Protein AF-A0A8S4QTV6-F1 (afdb_monomer)

Structure (mmCIF, N/CA/C/O backbone):
data_AF-A0A8S4QTV6-F1
#
_entry.id   AF-A0A8S4QTV6-F1
#
loop_
_atom_site.group_PDB
_atom_site.id
_atom_site.type_symbol
_atom_site.label_atom_id
_atom_site.label_alt_id
_atom_site.label_comp_id
_atom_site.label_asym_id
_atom_site.label_entity_id
_atom_site.label_seq_id
_atom_site.pdbx_PDB_ins_code
_atom_sit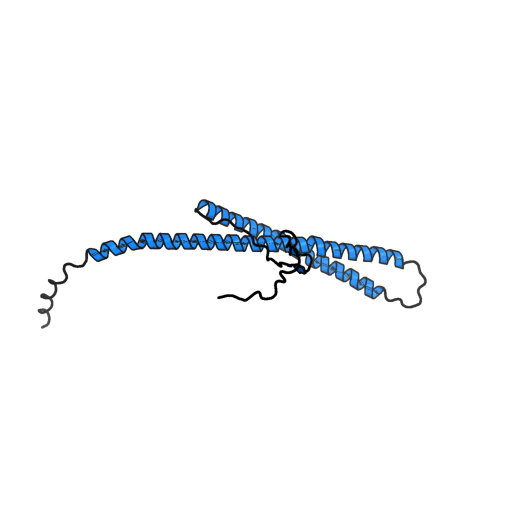e.Cartn_x
_atom_site.Cartn_y
_atom_site.Cartn_z
_atom_site.occupancy
_atom_site.B_iso_or_equiv
_atom_site.auth_seq_id
_atom_site.auth_comp_id
_atom_site.auth_asym_id
_atom_site.auth_atom_id
_atom_site.pdbx_PDB_model_num
ATOM 1 N N . ALA A 1 1 ? -34.549 -30.913 -2.400 1.00 36.47 1 ALA A N 1
ATOM 2 C CA . ALA A 1 1 ? -34.777 -32.188 -3.105 1.00 36.47 1 ALA A CA 1
ATOM 3 C C . ALA A 1 1 ? -33.811 -32.275 -4.284 1.00 36.47 1 ALA A C 1
ATOM 5 O O . ALA A 1 1 ? -33.766 -31.351 -5.080 1.00 36.47 1 ALA A O 1
ATOM 6 N N . ALA A 1 2 ? -32.985 -33.322 -4.268 1.00 37.56 2 ALA A N 1
ATOM 7 C CA . ALA A 1 2 ? -32.055 -33.845 -5.274 1.00 37.56 2 ALA A CA 1
ATOM 8 C C . ALA A 1 2 ? -31.828 -33.062 -6.590 1.00 37.56 2 ALA A C 1
ATOM 10 O O . ALA A 1 2 ? -32.616 -33.171 -7.526 1.00 37.56 2 ALA A O 1
ATOM 11 N N . LEU A 1 3 ? -30.650 -32.437 -6.726 1.00 42.53 3 LEU A N 1
ATOM 12 C CA . LEU A 1 3 ? -29.962 -32.417 -8.021 1.00 42.53 3 LEU A CA 1
ATOM 13 C C . LEU A 1 3 ? -29.491 -33.852 -8.288 1.00 42.53 3 LEU A C 1
ATOM 15 O O . LEU A 1 3 ? -28.587 -34.361 -7.628 1.00 42.53 3 LEU A O 1
ATOM 19 N N . THR A 1 4 ? -30.160 -34.539 -9.206 1.00 42.78 4 THR A N 1
ATOM 20 C CA . THR A 1 4 ? -29.801 -35.891 -9.630 1.00 42.78 4 THR A CA 1
ATOM 21 C C . THR A 1 4 ? -28.455 -35.877 -10.357 1.00 42.78 4 THR A C 1
ATOM 23 O O . THR A 1 4 ? -28.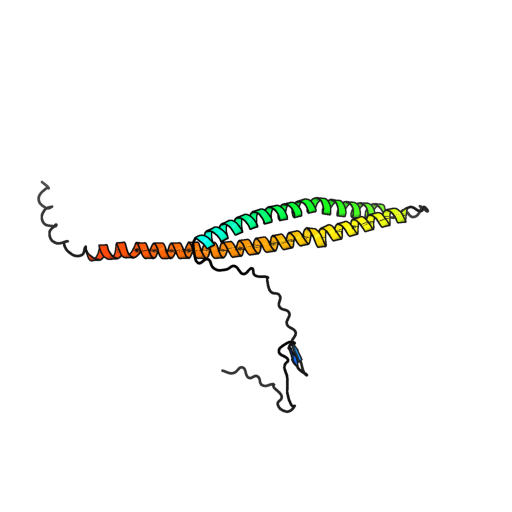395 -35.564 -11.544 1.00 42.78 4 THR A O 1
ATOM 26 N N . LEU A 1 5 ? -27.385 -36.268 -9.661 1.00 46.41 5 LEU A N 1
ATOM 27 C CA . LEU A 1 5 ? -26.098 -36.684 -10.236 1.00 46.41 5 LEU A CA 1
ATOM 28 C C . LEU A 1 5 ? -26.268 -38.025 -10.975 1.00 46.41 5 LEU A C 1
ATOM 30 O O . LEU A 1 5 ? -25.786 -39.069 -10.548 1.00 46.41 5 LEU A O 1
ATOM 34 N N . ARG A 1 6 ? -27.020 -38.017 -12.079 1.00 54.91 6 ARG A N 1
ATOM 35 C CA . ARG A 1 6 ? -27.311 -39.199 -12.908 1.00 54.91 6 ARG A CA 1
ATOM 36 C C . ARG A 1 6 ? -26.305 -39.360 -14.052 1.00 54.91 6 ARG A C 1
ATOM 38 O O . ARG A 1 6 ? -26.685 -39.465 -15.210 1.00 54.91 6 ARG A O 1
ATOM 45 N N . ALA A 1 7 ? -25.019 -39.375 -13.713 1.00 54.34 7 ALA A N 1
ATOM 46 C CA . ALA A 1 7 ? -23.960 -39.773 -14.643 1.00 54.34 7 ALA A CA 1
ATOM 47 C C . ALA A 1 7 ? -22.697 -40.253 -13.906 1.00 54.34 7 ALA A C 1
ATOM 49 O O . ALA A 1 7 ? -21.584 -39.895 -14.279 1.00 54.34 7 ALA A O 1
ATOM 50 N N . ILE A 1 8 ? -22.855 -41.034 -12.835 1.00 52.91 8 ILE A N 1
ATOM 51 C CA . ILE A 1 8 ? -21.727 -41.762 -12.244 1.00 52.91 8 ILE A CA 1
ATOM 52 C C . ILE A 1 8 ? -21.855 -43.210 -12.714 1.00 52.91 8 ILE A C 1
ATOM 54 O O . ILE A 1 8 ? -22.842 -43.879 -12.419 1.00 52.91 8 ILE A O 1
ATOM 58 N N . ASN A 1 9 ? -20.899 -43.638 -13.535 1.00 51.75 9 ASN A N 1
ATOM 59 C CA . ASN A 1 9 ? -20.772 -45.004 -14.025 1.00 51.75 9 AS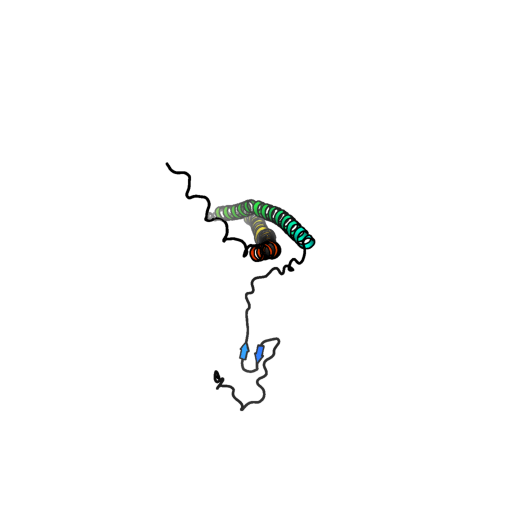N A CA 1
ATOM 60 C C . ASN A 1 9 ? -20.330 -45.909 -12.858 1.00 51.75 9 ASN A C 1
ATOM 62 O O . ASN A 1 9 ? -19.308 -45.629 -12.235 1.00 51.75 9 ASN A O 1
ATOM 66 N N . TYR A 1 10 ? -21.106 -46.954 -12.555 1.00 54.38 10 TYR A N 1
ATOM 67 C CA . TYR A 1 10 ? -20.844 -47.903 -11.462 1.00 54.38 10 TYR A CA 1
ATOM 68 C C . TYR A 1 10 ? -20.183 -49.214 -11.934 1.00 54.38 10 TYR A C 1
ATOM 70 O O . TYR A 1 10 ? -19.950 -50.092 -11.106 1.00 54.38 10 TYR A O 1
ATOM 78 N N . ASP A 1 11 ? -19.859 -49.352 -13.227 1.00 57.69 11 ASP A N 1
ATOM 79 C CA . ASP A 1 11 ? -19.366 -50.615 -13.805 1.00 57.69 11 ASP A CA 1
ATOM 80 C C . ASP A 1 11 ? -17.828 -50.769 -13.817 1.00 57.69 11 ASP A C 1
ATOM 82 O O . ASP A 1 11 ? -17.335 -51.874 -14.041 1.00 57.69 11 ASP A O 1
ATOM 86 N N . GLU A 1 12 ? -17.037 -49.729 -13.509 1.00 54.25 12 GLU A N 1
ATOM 87 C CA . GLU A 1 12 ? -15.570 -49.845 -13.363 1.00 54.25 12 GLU A CA 1
ATOM 88 C C . GLU A 1 12 ? -15.074 -49.411 -11.971 1.00 54.25 12 GLU A C 1
ATOM 90 O O . GLU A 1 12 ? -15.412 -48.340 -11.468 1.00 54.25 12 GLU A O 1
ATOM 95 N N . LYS A 1 13 ? -14.248 -50.267 -11.348 1.00 55.34 13 LYS A N 1
ATOM 96 C CA . LYS A 1 13 ? -13.740 -50.130 -9.972 1.00 55.34 13 LYS A CA 1
ATOM 97 C C . LYS A 1 13 ? -12.896 -48.856 -9.756 1.00 55.34 13 LYS A C 1
ATOM 99 O O . LYS A 1 13 ? -11.904 -48.637 -10.447 1.00 55.34 13 LYS A O 1
ATOM 104 N N . ASP A 1 14 ? -13.300 -48.114 -8.721 1.00 55.88 14 ASP A N 1
ATOM 105 C CA . ASP A 1 14 ? -12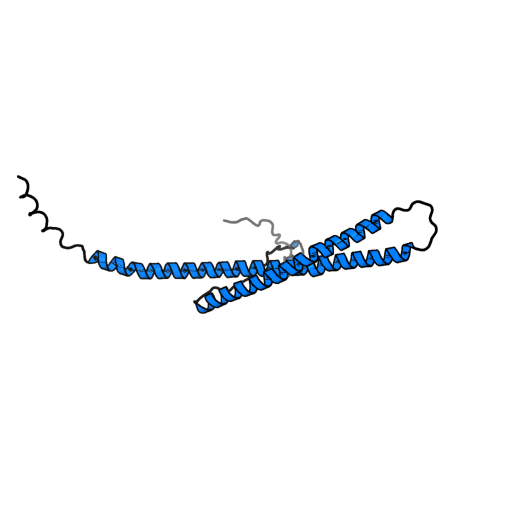.705 -46.957 -8.027 1.00 55.88 14 ASP A CA 1
ATOM 106 C C . ASP A 1 14 ? -12.373 -45.680 -8.827 1.00 55.88 14 ASP A C 1
ATOM 108 O O . ASP A 1 14 ? -11.217 -45.427 -9.189 1.00 55.88 14 ASP A O 1
ATOM 112 N N . PRO A 1 15 ? -13.349 -44.760 -8.983 1.00 60.47 15 PRO A N 1
ATOM 113 C CA . PRO A 1 15 ? -13.044 -43.350 -9.192 1.00 60.47 15 PRO A CA 1
ATOM 114 C C . PRO A 1 15 ? -12.426 -42.757 -7.914 1.00 60.47 15 PRO A C 1
ATOM 116 O O . PRO A 1 15 ? -13.127 -42.283 -7.022 1.00 60.47 15 PRO A O 1
ATOM 119 N N . PHE A 1 16 ? -11.096 -42.764 -7.814 1.00 65.00 16 PHE A N 1
ATOM 120 C CA . PHE A 1 16 ? -10.392 -42.030 -6.760 1.00 65.00 16 PHE A CA 1
ATOM 121 C C . PHE A 1 16 ? -10.216 -40.562 -7.165 1.00 65.00 16 PHE A C 1
ATOM 123 O O . PHE A 1 16 ? -9.865 -40.262 -8.306 1.00 65.00 16 PHE A O 1
ATOM 130 N N . LEU A 1 17 ? -10.451 -39.648 -6.225 1.00 66.44 17 LEU A N 1
ATOM 131 C CA . LEU A 1 17 ? -10.133 -38.228 -6.352 1.00 66.44 17 LEU A CA 1
ATOM 132 C C . LEU A 1 17 ? -9.074 -37.889 -5.303 1.00 66.44 17 LEU A C 1
ATOM 134 O O . LEU A 1 17 ? -9.331 -37.970 -4.102 1.00 66.44 17 LEU A O 1
ATOM 138 N N . CYS A 1 18 ? -7.876 -37.512 -5.740 1.00 64.56 18 CYS A N 1
ATOM 139 C CA . CYS A 1 18 ? -6.828 -37.080 -4.824 1.00 64.56 18 CYS A CA 1
ATOM 140 C C . CYS A 1 18 ? -7.189 -35.724 -4.201 1.00 64.56 18 CYS A C 1
ATOM 142 O O . CYS A 1 18 ? -7.320 -34.730 -4.912 1.00 64.56 18 CYS A O 1
ATOM 144 N N . HIS A 1 19 ? -7.284 -35.659 -2.870 1.00 62.12 19 HIS A N 1
ATOM 145 C CA . HIS A 1 19 ? -7.610 -34.419 -2.157 1.00 62.12 19 HIS A CA 1
ATOM 146 C C . HIS A 1 19 ? -6.525 -33.334 -2.297 1.00 62.12 19 HIS A C 1
ATOM 148 O O . HIS A 1 19 ? -6.839 -32.150 -2.282 1.00 62.12 19 HIS A O 1
ATOM 154 N N . ALA A 1 20 ? -5.258 -33.722 -2.476 1.00 72.25 20 ALA A N 1
ATOM 155 C CA . ALA A 1 20 ? -4.144 -32.777 -2.572 1.00 72.25 20 ALA A CA 1
ATOM 156 C C . ALA A 1 20 ? -3.988 -32.146 -3.966 1.00 72.25 20 ALA A C 1
ATOM 158 O O . ALA A 1 20 ? -3.577 -30.995 -4.069 1.00 72.25 20 ALA A O 1
ATOM 159 N N . CYS A 1 21 ? -4.284 -32.889 -5.039 1.00 68.25 21 CYS A N 1
ATOM 160 C CA . CYS A 1 21 ? -4.024 -32.435 -6.412 1.00 68.25 21 CYS A CA 1
ATOM 161 C C . CYS A 1 21 ? -5.230 -32.495 -7.359 1.00 68.25 21 CYS A C 1
ATOM 163 O O . CYS A 1 21 ? -5.076 -32.214 -8.544 1.00 68.25 21 CYS A O 1
ATOM 165 N N . GLY A 1 22 ? -6.415 -32.886 -6.878 1.00 71.62 22 GLY A N 1
ATOM 166 C CA . GLY A 1 22 ? -7.642 -32.923 -7.683 1.00 71.62 22 GLY A CA 1
ATOM 167 C C . GLY A 1 22 ? -7.624 -33.941 -8.830 1.00 71.62 22 GLY A C 1
ATOM 168 O O . GLY A 1 22 ? -8.470 -33.875 -9.722 1.00 71.62 22 GLY A O 1
ATOM 169 N N . PHE A 1 23 ? -6.656 -34.862 -8.836 1.00 70.12 23 PHE A N 1
ATOM 170 C CA . PHE A 1 23 ? -6.499 -35.871 -9.879 1.00 70.12 23 PHE A CA 1
ATOM 171 C C . PHE A 1 23 ? -7.459 -37.045 -9.679 1.00 70.12 23 PHE A C 1
ATOM 173 O O . PHE A 1 23 ? -7.514 -37.634 -8.598 1.00 70.12 23 PHE A O 1
ATOM 180 N N . CYS A 1 24 ? -8.143 -37.418 -10.755 1.00 71.06 24 CYS A N 1
ATOM 181 C CA . CYS A 1 24 ? -8.835 -38.684 -10.946 1.00 71.06 24 CYS A CA 1
ATOM 182 C C . CYS A 1 24 ? -8.410 -39.275 -12.300 1.00 71.06 24 CYS A C 1
ATOM 184 O O . CYS A 1 24 ? -8.068 -38.538 -13.225 1.00 71.06 24 CYS A O 1
ATOM 186 N N . LYS A 1 25 ? -8.485 -40.603 -12.457 1.00 72.75 25 LYS A N 1
ATOM 187 C CA . LYS A 1 25 ? -8.159 -41.321 -13.708 1.00 72.75 25 LYS A CA 1
ATOM 188 C C . LYS A 1 25 ? -8.843 -40.735 -14.958 1.00 72.75 25 LYS A C 1
ATOM 190 O O . LYS A 1 25 ? -8.271 -40.806 -16.040 1.00 72.75 25 LYS A O 1
ATOM 195 N N . TYR A 1 26 ? -10.040 -40.160 -14.810 1.00 74.12 26 TYR A N 1
ATOM 196 C CA . TYR A 1 26 ? -10.863 -39.663 -15.921 1.00 74.12 26 TYR A CA 1
ATOM 197 C C . TYR A 1 26 ? -10.970 -38.127 -15.993 1.00 74.12 26 TYR A C 1
ATOM 199 O O . TYR A 1 26 ? -11.531 -37.606 -16.954 1.00 74.12 26 TYR A O 1
ATOM 207 N N . ALA A 1 27 ? -10.462 -37.390 -14.998 1.00 66.38 27 ALA A N 1
ATOM 208 C CA . ALA A 1 27 ? -10.562 -35.931 -14.943 1.00 66.38 27 ALA A CA 1
ATOM 209 C C . ALA A 1 27 ? -9.476 -35.327 -14.043 1.00 66.38 27 ALA A C 1
ATOM 211 O O . ALA A 1 27 ? -9.158 -35.864 -12.983 1.00 66.38 27 ALA A O 1
ATOM 212 N N . LYS A 1 28 ? -8.953 -34.163 -14.431 1.00 71.94 28 LYS A N 1
ATOM 213 C CA . LYS A 1 28 ? -8.105 -33.327 -13.579 1.00 71.94 28 LYS A CA 1
ATOM 214 C C . LYS A 1 28 ? -8.823 -32.006 -13.343 1.00 71.94 28 LYS A C 1
ATOM 216 O O . LYS A 1 28 ? -9.106 -31.288 -14.299 1.00 71.94 28 LYS A O 1
ATOM 221 N N . PHE A 1 29 ? -9.114 -31.696 -12.085 1.00 70.38 29 PHE A N 1
ATOM 222 C CA . PHE A 1 29 ? -9.648 -30.392 -11.711 1.00 70.38 29 PHE A CA 1
ATOM 223 C C . PHE A 1 29 ? -8.495 -29.482 -11.296 1.00 70.38 29 PHE A C 1
ATOM 225 O O . PHE A 1 29 ? -7.896 -29.688 -10.244 1.00 70.38 29 PHE A O 1
ATOM 232 N N . ASP A 1 30 ? -8.199 -28.477 -12.118 1.00 77.00 30 ASP A N 1
ATOM 233 C CA . ASP A 1 30 ? -7.289 -27.392 -11.757 1.00 77.00 30 ASP A CA 1
ATOM 234 C C . ASP A 1 30 ? -8.117 -26.159 -11.371 1.00 77.00 30 ASP A C 1
ATOM 236 O O . ASP A 1 30 ? -8.926 -25.662 -12.156 1.00 77.00 30 ASP A O 1
ATOM 240 N N . TYR A 1 31 ? -7.905 -25.652 -10.157 1.00 75.12 31 TYR A N 1
ATOM 241 C CA . TYR A 1 31 ? -8.496 -24.398 -9.692 1.00 75.12 31 TYR A CA 1
ATOM 242 C C . TYR A 1 31 ? -7.398 -23.347 -9.577 1.00 75.12 31 TYR A C 1
ATOM 244 O O . TYR A 1 31 ? -6.371 -23.576 -8.943 1.00 75.12 31 TYR A O 1
ATOM 252 N N . THR A 1 32 ? -7.623 -22.171 -10.161 1.00 82.19 32 THR A N 1
ATOM 253 C CA . THR A 1 32 ? -6.777 -20.995 -9.930 1.00 82.19 32 THR A CA 1
ATOM 254 C C . THR A 1 32 ? -7.559 -20.005 -9.082 1.00 82.19 32 THR A C 1
ATOM 256 O O . THR A 1 32 ? -8.548 -19.431 -9.533 1.00 82.19 32 THR A O 1
ATOM 259 N N . LEU A 1 33 ? -7.129 -19.823 -7.834 1.00 76.19 33 LEU A N 1
ATOM 260 C CA . LEU A 1 33 ? -7.714 -18.860 -6.906 1.00 76.19 33 LEU A CA 1
ATOM 261 C C . LEU A 1 33 ? -6.930 -17.553 -6.976 1.00 76.19 33 LEU A C 1
ATOM 263 O O . LEU A 1 33 ? -5.763 -17.495 -6.591 1.00 76.19 33 LEU A O 1
ATOM 267 N N . LEU A 1 34 ? -7.587 -16.489 -7.435 1.00 79.50 34 LEU A N 1
ATOM 268 C CA . LEU A 1 34 ? -7.052 -15.136 -7.344 1.00 79.50 34 LEU A CA 1
ATOM 269 C C . LEU A 1 34 ? -7.566 -14.499 -6.047 1.00 79.50 34 LEU A C 1
ATOM 271 O O . LEU A 1 34 ? -8.628 -13.881 -6.015 1.00 79.50 34 LEU A O 1
ATOM 275 N N . ALA A 1 35 ? -6.841 -14.708 -4.949 1.00 72.12 35 ALA A N 1
ATOM 276 C CA . ALA A 1 35 ? -7.197 -14.128 -3.659 1.00 72.12 35 ALA A CA 1
ATOM 277 C C . ALA A 1 35 ? -6.567 -12.741 -3.494 1.00 72.12 35 ALA A C 1
ATOM 279 O O . ALA A 1 35 ? -5.394 -12.529 -3.808 1.00 72.12 35 ALA A O 1
ATOM 280 N N . ARG A 1 36 ? -7.333 -11.793 -2.947 1.00 72.31 36 ARG A N 1
ATOM 281 C CA . ARG A 1 36 ? -6.777 -10.520 -2.486 1.00 72.31 36 ARG A CA 1
ATOM 282 C C . ARG A 1 36 ? -6.088 -10.765 -1.137 1.00 72.31 36 ARG A C 1
ATOM 284 O O . ARG A 1 36 ? -6.761 -11.248 -0.227 1.00 72.31 36 ARG A O 1
ATOM 291 N N . PRO A 1 37 ? -4.797 -10.428 -0.971 1.00 71.12 37 PRO A N 1
ATOM 292 C CA . PRO A 1 37 ? -4.152 -10.486 0.334 1.00 71.12 37 PRO A CA 1
ATOM 293 C C . PRO A 1 37 ? -4.958 -9.668 1.349 1.00 71.12 37 PRO A C 1
ATOM 295 O O . PRO A 1 37 ? -5.301 -8.514 1.082 1.00 71.12 37 PRO A O 1
ATOM 298 N N . CYS A 1 38 ? -5.287 -10.275 2.487 1.00 69.25 38 CYS A N 1
ATOM 299 C CA . CYS A 1 38 ? -5.961 -9.607 3.593 1.00 69.25 38 CYS A CA 1
ATOM 300 C C . CYS A 1 38 ? -4.968 -9.438 4.744 1.00 69.25 38 CYS A C 1
ATOM 302 O O . CYS A 1 38 ? -4.256 -10.379 5.095 1.00 69.25 38 CYS A O 1
ATOM 304 N N . CYS A 1 39 ? -4.913 -8.244 5.331 1.00 79.62 39 CYS A N 1
ATOM 305 C CA . CYS A 1 39 ? -4.211 -8.041 6.589 1.00 79.62 39 CYS A CA 1
ATOM 306 C C . CYS A 1 39 ? -5.146 -8.452 7.727 1.00 79.62 39 CYS A C 1
ATOM 308 O O . CYS A 1 39 ? -6.137 -7.767 7.973 1.00 79.62 39 CYS A O 1
ATOM 310 N N . ALA A 1 40 ? -4.825 -9.552 8.407 1.00 84.50 40 ALA A N 1
ATOM 311 C CA . ALA A 1 40 ? -5.446 -9.871 9.684 1.00 84.50 40 ALA A CA 1
ATOM 312 C C . ALA A 1 40 ? -4.945 -8.871 10.738 1.00 84.50 40 ALA A C 1
ATOM 314 O O . ALA A 1 40 ? -3.742 -8.608 10.830 1.00 84.50 40 ALA A O 1
ATOM 315 N N . VAL A 1 41 ? -5.878 -8.281 11.475 1.00 89.94 41 VAL A N 1
ATOM 316 C CA . VAL A 1 41 ? -5.622 -7.393 12.608 1.00 89.94 41 VAL A CA 1
ATOM 317 C C . VAL A 1 41 ? -6.499 -7.896 13.741 1.00 89.94 41 VAL A C 1
ATOM 319 O O . VAL A 1 41 ? -7.673 -8.181 13.507 1.00 89.94 41 VAL A O 1
ATOM 322 N N . ASP A 1 42 ? -5.913 -8.043 14.924 1.00 91.44 42 ASP A N 1
ATOM 323 C CA . ASP A 1 42 ? -6.630 -8.524 16.099 1.00 91.44 42 ASP A CA 1
ATOM 324 C C . ASP A 1 42 ? -7.670 -7.492 16.551 1.00 91.44 42 ASP A C 1
ATOM 326 O O . ASP A 1 42 ? -7.472 -6.277 16.413 1.00 91.44 42 ASP A O 1
ATOM 330 N N . THR A 1 43 ? -8.787 -7.989 17.073 1.00 92.75 43 THR A N 1
ATOM 331 C CA . THR A 1 43 ? -9.836 -7.160 17.666 1.00 92.75 43 THR A CA 1
ATOM 332 C C . THR A 1 43 ? -9.299 -6.440 18.895 1.00 92.75 43 THR A C 1
ATOM 334 O O . THR A 1 43 ? -8.492 -6.992 19.635 1.00 92.75 43 THR A O 1
ATOM 337 N N . ILE A 1 44 ? -9.757 -5.211 19.118 1.00 95.75 44 ILE A N 1
ATOM 338 C CA . ILE A 1 44 ? -9.365 -4.419 20.287 1.00 95.75 44 ILE A CA 1
ATOM 339 C C . ILE A 1 44 ? -10.301 -4.773 21.441 1.00 95.75 44 ILE A C 1
ATOM 341 O O . ILE A 1 44 ? -11.516 -4.639 21.304 1.00 95.75 44 ILE A O 1
ATOM 345 N N . GLU A 1 45 ? -9.742 -5.188 22.573 1.00 92.56 45 GLU A N 1
ATOM 346 C CA . GLU A 1 45 ? -10.516 -5.596 23.752 1.00 92.56 45 GLU A CA 1
ATOM 347 C C . GLU A 1 45 ? -10.493 -4.544 24.868 1.00 92.56 45 GLU A C 1
ATOM 349 O O . GLU A 1 45 ? -11.333 -4.559 25.766 1.00 92.56 45 GLU A O 1
ATOM 354 N N . ASN A 1 46 ? -9.524 -3.626 24.836 1.00 94.44 46 ASN A N 1
ATOM 355 C CA . ASN A 1 46 ? -9.303 -2.648 25.898 1.00 94.44 46 ASN A CA 1
ATOM 356 C C . ASN A 1 46 ? -8.620 -1.357 25.408 1.00 94.44 46 ASN A C 1
ATOM 358 O O . ASN A 1 46 ? -8.067 -1.265 24.308 1.00 94.44 46 ASN A O 1
ATOM 362 N N . ASP A 1 47 ? -8.611 -0.343 26.276 1.00 95.12 47 ASP A N 1
ATOM 363 C CA . ASP A 1 47 ? -8.071 0.985 25.965 1.00 95.12 47 ASP A CA 1
ATOM 364 C C . ASP A 1 47 ? -6.552 1.006 25.749 1.00 95.12 47 ASP A C 1
ATOM 366 O O . ASP A 1 47 ? -6.030 1.900 25.074 1.00 95.12 47 ASP A O 1
ATOM 370 N N . GLU A 1 48 ? -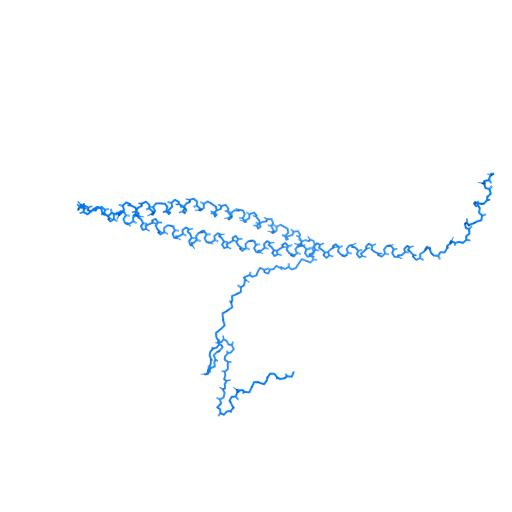5.819 0.047 26.310 1.00 96.62 48 GLU A N 1
ATOM 371 C CA . GLU A 1 48 ? -4.372 -0.037 26.125 1.00 96.62 48 GLU A CA 1
ATOM 372 C C . GLU A 1 48 ? -4.034 -0.551 24.719 1.00 96.62 48 GLU A C 1
ATOM 374 O O . GLU A 1 48 ? -3.202 0.027 24.015 1.00 96.62 48 GLU A O 1
ATOM 379 N N . GLU A 1 49 ? -4.745 -1.576 24.249 1.00 96.81 49 GLU A N 1
ATOM 380 C CA . GLU A 1 49 ? -4.684 -2.042 22.861 1.00 96.81 49 GLU A CA 1
ATOM 381 C C . GLU A 1 49 ? -5.133 -0.971 21.875 1.00 96.81 49 GLU A C 1
ATOM 383 O O . GLU A 1 49 ? -4.477 -0.761 20.852 1.00 96.81 49 GLU A O 1
ATOM 388 N N . ARG A 1 50 ? -6.181 -0.213 22.215 1.00 96.94 50 ARG A N 1
ATOM 389 C CA . ARG A 1 50 ? -6.616 0.943 21.429 1.00 96.94 50 ARG A CA 1
ATOM 390 C C . ARG A 1 50 ? -5.479 1.949 21.236 1.00 96.94 50 ARG A C 1
ATOM 392 O O . ARG A 1 50 ? -5.195 2.359 20.108 1.00 96.94 50 ARG A O 1
ATOM 399 N N . LYS A 1 51 ? -4.791 2.338 22.317 1.00 97.62 51 LYS A N 1
ATOM 400 C CA . LYS A 1 51 ? -3.641 3.260 22.249 1.00 97.62 51 LYS A CA 1
ATOM 401 C C . LYS A 1 51 ? -2.512 2.688 21.391 1.00 97.62 51 LYS A C 1
ATOM 403 O O . LYS A 1 51 ? -1.976 3.405 20.543 1.00 97.62 51 LYS A O 1
ATOM 408 N N . LYS A 1 52 ? -2.187 1.401 21.549 1.00 96.94 52 LYS A N 1
ATOM 409 C CA . LYS A 1 52 ? -1.181 0.709 20.721 1.00 96.94 52 LYS A CA 1
ATOM 410 C C . LYS A 1 52 ? -1.570 0.683 19.242 1.00 96.94 52 LYS A C 1
ATOM 412 O O . LYS A 1 52 ? -0.710 0.892 18.384 1.00 96.94 52 LYS A O 1
ATOM 417 N N . MET A 1 53 ? -2.849 0.486 18.923 1.00 97.00 53 MET A N 1
ATOM 418 C CA . MET A 1 53 ? -3.356 0.520 17.549 1.00 97.00 53 MET A CA 1
ATOM 419 C C . MET A 1 53 ? -3.175 1.911 16.929 1.00 97.00 53 MET A C 1
ATOM 421 O O . MET A 1 53 ? -2.673 2.029 15.811 1.00 97.00 53 MET A O 1
ATOM 425 N N . VAL A 1 54 ? -3.497 2.976 17.671 1.00 97.88 54 VAL A N 1
ATOM 426 C CA . VAL A 1 54 ? -3.288 4.366 17.227 1.00 97.88 54 VAL A CA 1
ATOM 427 C C . VAL A 1 54 ? -1.805 4.652 16.969 1.00 97.88 54 VAL A C 1
ATOM 429 O O . VAL A 1 54 ? -1.456 5.184 15.914 1.00 97.88 54 VAL A O 1
ATOM 432 N N . GLN A 1 55 ? -0.917 4.247 17.882 1.00 98.00 55 GLN A N 1
ATOM 433 C CA . GLN A 1 55 ? 0.535 4.383 17.701 1.00 98.00 55 GLN A CA 1
ATOM 434 C C . GLN A 1 55 ? 1.040 3.595 16.483 1.00 98.00 55 GLN A C 1
ATOM 436 O O . GLN A 1 55 ? 1.872 4.081 15.710 1.00 98.00 55 GLN A O 1
ATOM 441 N N . THR A 1 56 ? 0.502 2.392 16.273 1.00 96.88 56 THR A N 1
ATOM 442 C CA . THR A 1 56 ? 0.822 1.548 15.117 1.00 96.88 56 THR A CA 1
ATOM 443 C C . THR A 1 56 ? 0.410 2.229 13.816 1.00 96.88 56 THR A C 1
ATOM 445 O O . THR A 1 56 ? 1.209 2.279 12.881 1.00 96.88 56 THR A O 1
ATOM 448 N N . ILE A 1 57 ? -0.794 2.808 13.757 1.00 97.94 57 ILE A N 1
ATOM 449 C CA . ILE A 1 57 ? -1.256 3.587 12.600 1.00 97.94 57 ILE A CA 1
ATOM 450 C C . ILE A 1 57 ? -0.305 4.760 12.334 1.00 97.94 57 ILE A C 1
ATOM 452 O O . ILE A 1 57 ? 0.115 4.927 11.193 1.00 97.94 57 ILE A O 1
ATOM 456 N N . GLY A 1 58 ? 0.087 5.521 13.362 1.00 98.06 58 GLY A N 1
ATOM 457 C CA . GLY A 1 58 ? 1.048 6.623 13.217 1.00 98.06 58 GLY A CA 1
ATOM 458 C C . GLY A 1 58 ? 2.378 6.162 12.612 1.00 98.06 58 GLY A C 1
ATOM 459 O O . GLY A 1 58 ? 2.801 6.658 11.571 1.00 98.06 58 GLY A O 1
ATOM 460 N N . THR A 1 59 ? 2.969 5.110 13.181 1.00 98.38 59 THR A N 1
ATOM 461 C CA . THR A 1 59 ? 4.231 4.521 12.693 1.00 98.38 59 THR A CA 1
ATOM 462 C C . THR A 1 59 ? 4.120 4.038 11.241 1.00 98.38 59 THR A C 1
ATOM 464 O O . THR A 1 59 ? 5.050 4.194 10.442 1.00 98.38 59 THR A O 1
ATOM 467 N N . LEU A 1 60 ? 2.984 3.429 10.883 1.00 97.88 60 LEU A N 1
ATOM 468 C CA . LEU A 1 60 ? 2.710 2.968 9.523 1.00 97.88 60 LEU A CA 1
ATOM 469 C C . LEU A 1 60 ? 2.587 4.140 8.547 1.00 97.88 60 LEU A C 1
ATOM 471 O O . LEU A 1 60 ? 3.138 4.055 7.453 1.00 97.88 60 LEU A O 1
ATOM 475 N N . LEU A 1 61 ? 1.918 5.226 8.933 1.00 98.44 61 LEU A N 1
ATOM 476 C CA . LEU A 1 61 ? 1.789 6.427 8.105 1.00 98.44 61 LEU A CA 1
ATOM 477 C C . LEU A 1 61 ? 3.142 7.112 7.887 1.00 98.44 61 LEU A C 1
ATOM 479 O O . LEU A 1 61 ? 3.471 7.446 6.749 1.00 98.44 61 LEU A O 1
ATOM 483 N N . ASP A 1 62 ? 3.975 7.213 8.922 1.00 98.44 62 ASP A N 1
ATOM 484 C CA . ASP A 1 62 ? 5.332 7.750 8.785 1.00 98.44 62 ASP A CA 1
ATOM 485 C C . ASP A 1 62 ? 6.182 6.894 7.837 1.00 98.44 62 ASP A C 1
ATOM 487 O O . ASP A 1 62 ? 6.974 7.398 7.037 1.00 98.44 62 ASP A O 1
ATOM 491 N N . LYS A 1 63 ? 6.024 5.566 7.905 1.00 98.19 63 LYS A N 1
ATOM 492 C CA . LYS A 1 63 ? 6.680 4.651 6.966 1.00 98.19 63 LYS A CA 1
ATOM 493 C C . LYS A 1 63 ? 6.133 4.823 5.546 1.00 98.19 63 LYS A C 1
ATOM 495 O O . LYS A 1 63 ? 6.927 4.806 4.608 1.00 98.19 63 LYS A O 1
ATOM 500 N N . ALA A 1 64 ? 4.820 4.989 5.384 1.00 98.38 64 ALA A N 1
ATOM 501 C CA . ALA A 1 64 ? 4.186 5.210 4.086 1.00 98.38 64 ALA A CA 1
ATOM 502 C C . ALA A 1 64 ? 4.743 6.464 3.407 1.00 98.38 64 ALA A C 1
ATOM 504 O O . ALA A 1 64 ? 5.126 6.395 2.243 1.00 98.38 64 ALA A O 1
ATOM 505 N N . ASP A 1 65 ? 4.859 7.571 4.145 1.00 98.25 65 ASP A N 1
ATOM 506 C CA . ASP A 1 65 ? 5.425 8.820 3.633 1.00 98.25 65 ASP A CA 1
ATOM 507 C C . ASP A 1 65 ? 6.880 8.634 3.173 1.00 98.25 65 ASP A C 1
ATOM 509 O O . ASP A 1 65 ? 7.231 9.007 2.052 1.00 98.25 65 ASP A O 1
ATOM 513 N N . ARG A 1 66 ? 7.716 7.949 3.968 1.00 97.88 66 ARG A N 1
ATOM 514 C CA . ARG A 1 66 ? 9.101 7.629 3.573 1.00 97.88 66 ARG A CA 1
ATOM 515 C C . ARG A 1 66 ? 9.171 6.815 2.278 1.00 97.88 66 ARG A C 1
ATOM 517 O O . ARG A 1 66 ? 9.927 7.166 1.373 1.00 97.88 66 ARG A O 1
ATOM 524 N N . VAL A 1 67 ? 8.382 5.744 2.174 1.00 98.00 67 VAL A N 1
ATOM 525 C CA . VAL A 1 67 ? 8.356 4.877 0.981 1.00 98.00 67 VAL A CA 1
ATOM 526 C C . VAL A 1 67 ? 7.822 5.638 -0.236 1.00 98.00 67 VAL A C 1
ATOM 528 O O . VAL A 1 67 ? 8.381 5.531 -1.327 1.00 98.00 67 VAL A O 1
ATOM 531 N N . TYR A 1 68 ? 6.783 6.454 -0.052 1.00 98.06 68 TYR A N 1
ATOM 532 C CA . TYR A 1 68 ? 6.211 7.279 -1.111 1.00 98.06 68 TYR A CA 1
ATOM 533 C C . TYR A 1 68 ? 7.205 8.319 -1.640 1.00 98.06 68 TYR A C 1
ATOM 535 O O . TYR A 1 68 ? 7.313 8.500 -2.855 1.00 98.06 68 TYR A O 1
ATOM 543 N N . ARG A 1 69 ? 7.981 8.969 -0.762 1.00 97.44 69 ARG A N 1
ATOM 544 C CA . ARG A 1 69 ? 9.051 9.888 -1.182 1.00 97.44 69 ARG A CA 1
ATOM 545 C C . ARG A 1 69 ? 10.120 9.168 -1.992 1.00 97.44 69 ARG A C 1
ATOM 547 O O . ARG A 1 69 ? 10.495 9.663 -3.050 1.00 97.44 69 ARG A O 1
ATOM 554 N N . GLN A 1 70 ? 10.552 7.986 -1.553 1.00 95.88 70 GLN A N 1
ATOM 555 C CA . GLN A 1 70 ? 11.533 7.191 -2.293 1.00 95.88 70 GLN A CA 1
ATOM 556 C C . GLN A 1 70 ? 11.021 6.822 -3.693 1.00 95.88 70 GLN A C 1
ATOM 558 O O . GLN A 1 70 ? 11.731 6.983 -4.685 1.00 95.88 70 GLN A O 1
ATOM 563 N N . LEU A 1 71 ? 9.756 6.404 -3.793 1.00 96.00 71 LEU A N 1
ATOM 564 C CA . LEU A 1 71 ? 9.112 6.119 -5.074 1.00 96.00 71 LEU A CA 1
ATOM 565 C C . LEU A 1 71 ? 9.005 7.374 -5.956 1.00 96.00 71 LEU A C 1
ATOM 567 O O . LEU A 1 71 ? 9.274 7.315 -7.155 1.00 96.00 71 LEU A O 1
ATOM 571 N N . SER A 1 72 ? 8.669 8.519 -5.361 1.00 96.44 72 SER A N 1
ATOM 572 C CA . SER A 1 72 ? 8.585 9.806 -6.062 1.00 96.44 72 SER A CA 1
ATOM 573 C C . SER A 1 72 ? 9.944 10.253 -6.608 1.00 96.44 72 SER A C 1
ATOM 575 O O . SER A 1 72 ? 10.019 10.756 -7.726 1.00 96.44 72 SER A O 1
ATOM 577 N N . MET A 1 73 ? 11.030 10.007 -5.868 1.00 95.62 73 MET A N 1
ATOM 578 C CA . MET A 1 73 ? 12.400 10.288 -6.313 1.00 95.62 73 MET A CA 1
ATOM 579 C C . MET A 1 73 ? 12.852 9.387 -7.469 1.00 95.62 73 MET A C 1
ATOM 581 O O . MET A 1 73 ? 13.681 9.805 -8.277 1.00 95.62 73 MET A O 1
ATOM 585 N N . ASN A 1 74 ? 12.298 8.178 -7.598 1.00 94.31 74 ASN A N 1
ATOM 586 C CA . ASN A 1 74 ? 12.632 7.282 -8.706 1.00 94.31 74 ASN A CA 1
ATOM 587 C C . ASN A 1 74 ? 12.050 7.758 -10.046 1.00 94.31 74 ASN A C 1
ATOM 589 O O . ASN A 1 74 ? 12.662 7.521 -11.087 1.00 94.31 74 ASN A O 1
ATOM 593 N N . LYS A 1 75 ? 10.903 8.452 -10.044 1.00 93.62 75 LYS A N 1
ATOM 594 C CA . LYS A 1 75 ? 10.223 8.924 -11.265 1.00 93.62 75 LYS A CA 1
ATOM 595 C C . LYS A 1 75 ? 11.130 9.741 -12.208 1.00 93.62 75 LYS A C 1
ATOM 597 O O . LYS A 1 75 ? 11.283 9.307 -13.350 1.00 93.62 75 LYS A O 1
ATOM 602 N N . PRO A 1 76 ? 11.786 10.842 -11.785 1.00 96.94 76 PRO A N 1
ATOM 603 C CA . PRO A 1 76 ? 12.654 11.616 -12.680 1.00 96.94 76 PRO A CA 1
ATOM 604 C C . PRO A 1 76 ? 13.879 10.822 -13.163 1.00 96.94 76 PRO A C 1
ATOM 606 O O . PRO A 1 76 ? 14.354 11.025 -14.279 1.00 96.94 76 PRO A O 1
ATOM 609 N N . VAL A 1 77 ? 14.382 9.880 -12.357 1.00 96.00 77 VAL A N 1
ATOM 610 C CA . VAL A 1 77 ? 15.499 9.004 -12.751 1.00 96.00 77 VAL A CA 1
ATOM 611 C C . VAL A 1 77 ? 15.074 8.070 -13.884 1.00 96.00 77 VAL A C 1
ATOM 613 O O . VAL A 1 77 ? 15.796 7.933 -14.869 1.00 96.00 77 VAL A O 1
ATOM 616 N N . LEU A 1 78 ? 13.895 7.455 -13.771 1.00 96.44 78 LEU A N 1
ATOM 617 C CA . LEU A 1 78 ? 13.332 6.601 -14.818 1.00 96.44 78 LEU A CA 1
ATOM 618 C C . LEU A 1 78 ? 13.084 7.392 -16.108 1.00 96.44 78 LEU A C 1
ATOM 620 O O . LEU A 1 78 ? 13.480 6.938 -17.178 1.00 96.44 78 LEU A O 1
ATOM 624 N N . GLU A 1 79 ? 12.494 8.586 -16.005 1.00 96.44 79 GLU A N 1
ATOM 625 C CA . GLU A 1 79 ? 12.253 9.472 -17.152 1.00 96.44 79 GLU A CA 1
ATOM 626 C C . GLU A 1 79 ? 13.566 9.849 -17.858 1.00 96.44 79 GLU A C 1
ATOM 628 O O . GLU A 1 79 ? 13.660 9.738 -19.080 1.00 96.44 79 GLU A O 1
ATOM 633 N N . SER A 1 80 ? 14.619 10.184 -17.101 1.00 96.31 80 SER A N 1
ATOM 634 C CA . SER A 1 80 ? 15.950 10.469 -17.656 1.00 96.31 80 SER A CA 1
ATOM 635 C C . SER A 1 80 ? 16.569 9.262 -18.373 1.00 96.31 80 SER A C 1
ATOM 637 O O . SER A 1 80 ? 17.145 9.410 -19.451 1.00 96.31 80 SER A O 1
ATOM 639 N N . LEU A 1 81 ? 16.453 8.056 -17.808 1.00 95.38 81 LEU A N 1
ATOM 640 C CA . LEU A 1 81 ? 16.978 6.834 -18.428 1.00 95.38 81 LEU A CA 1
ATOM 641 C C . LEU A 1 81 ? 16.234 6.492 -19.728 1.00 95.38 81 LEU A C 1
ATOM 643 O O . LEU A 1 81 ? 16.872 6.125 -20.713 1.00 95.38 81 LEU A O 1
ATOM 647 N N . VAL A 1 82 ? 14.907 6.655 -19.757 1.00 95.06 82 VAL A N 1
ATOM 648 C CA . VAL A 1 82 ? 14.096 6.477 -20.974 1.00 95.06 82 VAL A CA 1
ATOM 649 C C . VAL A 1 82 ? 14.472 7.503 -22.043 1.00 95.06 82 VAL A C 1
ATOM 651 O O . VAL A 1 82 ? 14.588 7.147 -23.218 1.00 95.06 82 VAL A O 1
ATOM 654 N N . HIS A 1 83 ? 14.706 8.757 -21.647 1.00 93.56 83 HIS A N 1
ATOM 655 C CA . HIS A 1 83 ? 15.128 9.809 -22.567 1.00 93.56 83 HIS A CA 1
ATOM 656 C C . HIS A 1 83 ? 16.458 9.460 -23.247 1.00 93.56 83 HIS A C 1
ATOM 658 O O . HIS A 1 83 ? 16.505 9.394 -24.473 1.00 93.56 83 HIS A O 1
ATOM 664 N N . LYS A 1 84 ? 17.478 9.073 -22.467 1.00 90.88 84 LYS A N 1
ATOM 665 C CA . LYS A 1 84 ? 18.790 8.634 -22.985 1.00 90.88 84 LYS A CA 1
ATOM 666 C C . LYS A 1 84 ? 18.688 7.465 -23.966 1.00 90.88 84 LYS A C 1
ATOM 668 O O . LYS A 1 84 ? 19.446 7.388 -24.928 1.00 90.88 84 LYS A O 1
ATOM 673 N N . ILE A 1 85 ? 17.758 6.536 -23.725 1.00 90.50 85 ILE A N 1
ATOM 674 C CA . ILE A 1 85 ? 17.526 5.410 -24.640 1.00 90.50 85 ILE A CA 1
ATOM 675 C C . ILE A 1 85 ? 16.899 5.880 -25.953 1.00 90.50 85 ILE A C 1
ATOM 677 O O . ILE A 1 85 ? 17.236 5.377 -27.025 1.00 90.50 85 ILE A O 1
ATOM 681 N N . THR A 1 86 ? 15.984 6.839 -25.864 1.00 88.81 86 THR A N 1
ATOM 682 C CA . THR A 1 86 ? 15.270 7.384 -27.019 1.00 88.81 86 THR A CA 1
ATOM 683 C C . THR A 1 86 ? 16.202 8.208 -27.907 1.00 88.81 86 THR A C 1
ATOM 685 O O . THR A 1 86 ? 16.188 8.007 -29.119 1.00 88.81 86 THR A O 1
ATOM 688 N N . GLU A 1 87 ? 17.058 9.053 -27.324 1.00 85.62 87 GLU A N 1
ATOM 689 C CA . GLU A 1 87 ? 18.070 9.841 -28.049 1.00 85.62 87 GLU A CA 1
ATOM 690 C C . GLU A 1 87 ? 19.018 8.939 -28.854 1.00 85.62 87 GLU A C 1
ATOM 692 O O . GLU A 1 87 ? 19.133 9.086 -30.071 1.00 85.62 87 GLU A O 1
ATOM 697 N N . HIS A 1 88 ? 19.578 7.900 -28.225 1.00 79.62 88 HIS A N 1
ATOM 698 C CA . HIS A 1 88 ? 20.479 6.957 -28.900 1.00 79.62 88 HIS A CA 1
ATOM 699 C C . HIS A 1 88 ? 19.787 6.156 -30.025 1.00 79.62 88 HIS A C 1
ATOM 701 O O . HIS A 1 88 ? 20.437 5.665 -30.950 1.00 79.62 88 HIS A O 1
ATOM 707 N N . ARG A 1 89 ? 18.456 5.989 -29.976 1.00 72.81 89 ARG A N 1
ATOM 708 C CA . ARG A 1 89 ? 17.683 5.346 -31.055 1.00 72.81 89 ARG A CA 1
ATOM 709 C C . ARG A 1 89 ? 17.463 6.281 -32.249 1.00 72.81 89 ARG A C 1
ATOM 711 O O . ARG A 1 89 ? 17.306 5.793 -33.366 1.00 72.81 89 ARG A O 1
ATOM 718 N N . ILE A 1 90 ? 17.430 7.593 -32.019 1.00 64.81 90 ILE A N 1
ATOM 719 C CA . ILE A 1 90 ? 17.277 8.615 -33.064 1.00 64.81 90 ILE A CA 1
ATOM 720 C C . ILE A 1 90 ? 18.615 8.837 -33.786 1.00 64.81 90 ILE A C 1
ATOM 722 O O . ILE A 1 90 ? 18.626 8.909 -35.012 1.00 64.81 90 ILE A O 1
ATOM 726 N N . GLU A 1 91 ? 19.732 8.839 -33.053 1.00 59.38 91 GLU A N 1
ATOM 727 C CA . GLU A 1 91 ? 21.095 8.976 -33.600 1.00 59.38 91 GLU A CA 1
ATOM 728 C C . GLU A 1 91 ? 21.584 7.726 -34.359 1.00 59.38 91 GLU A C 1
ATOM 730 O O . GLU A 1 91 ? 22.477 7.808 -35.196 1.00 59.38 91 GLU A O 1
ATOM 735 N N . GLY A 1 92 ? 20.985 6.559 -34.099 1.00 56.47 92 GLY A N 1
ATOM 736 C CA . GL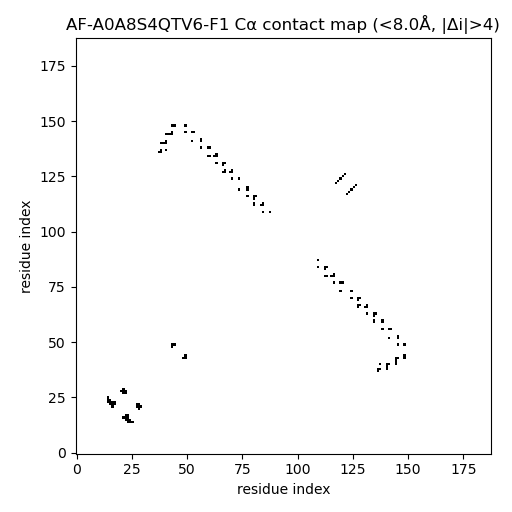Y A 1 92 ? 21.341 5.279 -34.721 1.00 56.47 92 GLY A CA 1
ATOM 737 C C . GLY A 1 92 ? 20.719 4.999 -36.096 1.00 56.47 92 GLY A C 1
ATOM 738 O O . GLY A 1 92 ? 20.761 3.850 -36.539 1.00 56.47 92 GLY A O 1
ATOM 739 N N . ARG A 1 93 ? 20.110 5.985 -36.774 1.00 50.25 93 ARG A N 1
ATOM 740 C CA . ARG A 1 93 ? 19.729 5.828 -38.190 1.00 50.25 93 ARG A CA 1
ATOM 741 C C . ARG A 1 93 ? 20.999 5.931 -39.045 1.00 50.25 93 ARG A C 1
ATOM 743 O O . ARG A 1 93 ? 21.637 6.978 -39.010 1.00 50.25 93 ARG A O 1
ATOM 750 N N . PRO A 1 94 ? 21.392 4.886 -39.793 1.00 47.91 94 PRO A N 1
ATOM 751 C CA . PRO A 1 94 ? 22.557 4.978 -40.653 1.00 47.91 94 PRO A CA 1
ATOM 752 C C . PRO A 1 94 ? 22.206 5.853 -41.858 1.00 47.91 94 PRO A C 1
ATOM 754 O O . PRO A 1 94 ? 21.381 5.468 -42.683 1.00 47.91 94 PRO A O 1
ATOM 757 N N . ASP A 1 95 ? 22.857 7.006 -41.983 1.00 48.62 95 ASP A N 1
ATOM 758 C CA . ASP A 1 95 ? 23.193 7.499 -43.314 1.00 48.62 95 ASP A CA 1
ATOM 759 C C . ASP A 1 95 ? 24.189 6.486 -43.906 1.00 48.62 95 ASP A C 1
ATOM 761 O O . ASP A 1 95 ? 25.219 6.188 -43.294 1.00 48.62 95 ASP A O 1
ATOM 765 N N . GLU A 1 96 ? 23.847 5.893 -45.052 1.00 51.47 96 GLU A N 1
ATOM 766 C CA . GLU A 1 96 ? 24.531 4.769 -45.719 1.00 51.47 96 GLU A CA 1
ATOM 767 C C . GLU A 1 96 ? 25.982 5.045 -46.196 1.00 51.47 96 GLU A C 1
ATOM 769 O O . GLU A 1 96 ? 26.371 4.598 -47.271 1.00 51.47 96 GLU A O 1
ATOM 774 N N . ASN A 1 97 ? 26.836 5.773 -45.463 1.00 55.78 97 ASN A N 1
ATOM 775 C CA . ASN A 1 97 ? 28.163 6.112 -46.004 1.00 55.78 97 ASN A CA 1
ATOM 776 C C . ASN A 1 97 ? 29.331 6.291 -45.015 1.00 55.78 97 ASN A C 1
ATOM 778 O O . ASN A 1 97 ? 30.330 6.916 -45.366 1.00 55.78 97 ASN A O 1
ATOM 782 N N . SER A 1 98 ? 29.281 5.730 -43.805 1.00 46.31 98 SER A N 1
ATOM 783 C CA . SER A 1 98 ? 30.362 5.937 -42.822 1.00 46.31 98 SER A CA 1
ATOM 784 C C . SER A 1 98 ? 30.968 4.629 -42.319 1.00 46.31 98 SER A C 1
ATOM 786 O O . SER A 1 98 ? 30.573 4.077 -41.294 1.00 46.31 98 SER A O 1
ATOM 788 N N . ASN A 1 99 ? 31.978 4.145 -43.040 1.00 51.81 99 ASN A N 1
ATOM 789 C CA . ASN A 1 99 ? 32.880 3.089 -42.597 1.00 51.81 99 ASN A CA 1
ATOM 790 C C . ASN A 1 99 ? 33.773 3.620 -41.457 1.00 51.81 99 ASN A C 1
ATOM 792 O O . ASN A 1 99 ? 34.761 4.305 -41.711 1.00 51.81 99 ASN A O 1
ATOM 796 N N . GLY A 1 100 ? 33.433 3.327 -40.198 1.00 41.78 100 GLY A N 1
ATOM 797 C CA . GLY A 1 100 ? 34.266 3.725 -39.059 1.00 41.78 100 GLY A CA 1
ATOM 798 C C . GLY A 1 100 ? 33.782 3.205 -37.707 1.00 41.78 100 GLY A C 1
ATOM 799 O O . GLY A 1 100 ? 32.956 3.845 -37.074 1.00 41.78 100 GLY A O 1
ATOM 800 N N . GLY A 1 101 ? 34.308 2.042 -37.299 1.00 48.50 101 GLY A N 1
ATOM 801 C CA . GLY A 1 101 ? 34.705 1.555 -35.955 1.00 48.50 101 GLY A CA 1
ATOM 802 C C . GLY A 1 101 ? 34.038 1.962 -34.623 1.00 48.50 101 GLY A C 1
ATOM 803 O O . GLY A 1 101 ? 34.442 1.424 -33.595 1.00 48.50 101 GLY A O 1
ATOM 804 N N . SER A 1 102 ? 33.045 2.845 -34.569 1.00 50.41 102 SER A N 1
ATOM 805 C CA . SER A 1 102 ? 32.590 3.497 -33.326 1.00 50.41 102 SER A CA 1
ATOM 806 C C . SER A 1 102 ? 31.318 2.886 -32.718 1.00 50.41 102 SER A C 1
ATOM 808 O O . SER A 1 102 ? 30.962 3.189 -31.579 1.00 50.41 102 SER A O 1
ATOM 810 N N . GLY A 1 103 ? 30.628 2.000 -33.446 1.00 53.31 103 GLY A N 1
ATOM 811 C CA . GLY A 1 103 ? 29.309 1.472 -33.058 1.00 53.31 103 GLY A CA 1
ATOM 812 C C . GLY A 1 103 ? 29.300 0.553 -31.827 1.00 53.31 103 GLY A C 1
ATOM 813 O O . GLY A 1 103 ? 28.283 0.444 -31.143 1.00 53.31 103 GLY A O 1
ATOM 814 N N . ALA A 1 104 ? 30.430 -0.080 -31.492 1.00 54.66 104 ALA A N 1
ATOM 815 C CA . ALA A 1 104 ? 30.502 -1.037 -30.383 1.00 54.66 104 ALA A CA 1
ATOM 816 C C . ALA A 1 104 ? 30.474 -0.365 -28.993 1.00 54.66 104 ALA A C 1
ATOM 818 O O . ALA A 1 104 ? 29.871 -0.900 -28.061 1.00 54.66 104 ALA A O 1
ATOM 819 N N . PHE A 1 105 ? 31.078 0.823 -28.851 1.00 54.31 105 PHE A N 1
ATOM 820 C CA . PHE A 1 105 ? 31.143 1.545 -27.572 1.00 54.31 105 PHE A CA 1
ATOM 821 C C . PHE A 1 105 ? 29.794 2.174 -27.185 1.00 54.31 105 PHE A C 1
ATOM 823 O O . PHE A 1 105 ? 29.375 2.058 -26.031 1.00 54.31 105 PHE A O 1
ATOM 830 N N . GLY A 1 106 ? 29.076 2.763 -28.150 1.00 65.31 106 GLY A N 1
ATOM 831 C CA . GLY A 1 106 ? 27.713 3.275 -27.944 1.00 65.31 106 GLY A CA 1
ATOM 832 C C . GLY A 1 106 ? 26.726 2.157 -27.592 1.00 65.31 106 GLY A C 1
ATOM 833 O O . GLY A 1 106 ? 25.989 2.264 -26.612 1.00 65.31 106 GLY A O 1
ATOM 834 N N . GLY A 1 107 ? 26.820 1.022 -28.301 1.00 71.06 107 GLY A N 1
ATOM 835 C CA . GLY A 1 107 ? 26.035 -0.196 -28.062 1.00 71.06 107 GLY A CA 1
ATOM 836 C C . GLY A 1 107 ? 26.184 -0.788 -26.650 1.00 71.06 107 GLY A C 1
ATOM 837 O O . GLY A 1 107 ? 25.204 -1.190 -26.022 1.00 71.06 107 GLY A O 1
ATOM 838 N N . ALA A 1 108 ? 27.399 -0.822 -26.103 1.00 78.56 108 ALA A N 1
ATOM 839 C CA . ALA A 1 108 ? 27.625 -1.302 -24.738 1.00 78.56 108 ALA A CA 1
ATOM 840 C C . ALA A 1 108 ? 27.056 -0.339 -23.678 1.00 78.56 108 ALA A C 1
ATOM 842 O O . ALA A 1 108 ? 26.459 -0.778 -22.690 1.00 78.56 108 ALA A O 1
ATOM 843 N N . HIS A 1 109 ? 27.195 0.973 -23.895 1.00 84.50 109 HIS A N 1
ATOM 844 C CA . HIS A 1 109 ? 26.661 1.992 -22.993 1.00 84.50 109 HIS A CA 1
ATOM 845 C C . HIS A 1 109 ? 25.124 1.990 -22.972 1.00 84.50 109 HIS A C 1
ATOM 847 O O . HIS A 1 109 ? 24.532 1.966 -21.892 1.00 84.50 109 HIS A O 1
ATOM 853 N N . ILE A 1 110 ? 24.465 1.929 -24.136 1.00 88.19 110 ILE A N 1
ATOM 854 C CA . ILE A 1 110 ? 22.996 1.881 -24.216 1.00 88.19 110 ILE A CA 1
ATOM 855 C C . ILE A 1 110 ? 22.425 0.632 -23.535 1.00 88.19 110 ILE A C 1
ATOM 857 O O . ILE A 1 110 ? 21.468 0.733 -22.768 1.00 88.19 110 ILE A O 1
ATOM 861 N N . ASN A 1 111 ? 23.065 -0.529 -23.706 1.00 90.56 111 ASN A N 1
ATOM 862 C CA . ASN A 1 111 ? 22.669 -1.756 -23.014 1.00 90.56 111 ASN A CA 1
ATOM 863 C C . ASN A 1 111 ? 22.762 -1.611 -21.487 1.00 90.56 111 ASN A C 1
ATOM 865 O O . ASN A 1 111 ? 21.876 -2.074 -20.767 1.00 90.56 111 ASN A O 1
ATOM 869 N N . ARG A 1 112 ? 23.777 -0.902 -20.980 1.00 92.94 112 ARG A N 1
ATOM 870 C CA . ARG A 1 112 ? 23.912 -0.610 -19.545 1.00 92.94 112 ARG A CA 1
ATOM 871 C C . ARG A 1 112 ? 22.810 0.323 -19.034 1.00 92.94 112 ARG A C 1
ATOM 873 O O . ARG A 1 112 ? 22.297 0.113 -17.934 1.00 92.94 112 ARG A O 1
ATOM 880 N N . VAL A 1 113 ? 22.412 1.322 -19.823 1.00 94.25 113 VAL A N 1
ATOM 881 C CA . VAL A 1 113 ? 21.286 2.216 -19.496 1.00 94.25 113 VAL A CA 1
ATOM 882 C C . VAL A 1 113 ? 19.967 1.435 -19.462 1.00 94.25 113 VAL A C 1
ATOM 884 O O . VAL A 1 113 ? 19.210 1.580 -18.503 1.00 94.25 113 VAL A O 1
ATOM 887 N N . ILE A 1 114 ? 19.727 0.550 -20.435 1.00 94.56 114 ILE A N 1
ATOM 888 C CA . ILE A 1 114 ? 18.542 -0.325 -20.483 1.00 94.56 114 ILE A CA 1
ATOM 889 C C . ILE A 1 114 ? 18.484 -1.242 -19.255 1.00 94.56 114 ILE A C 1
ATOM 891 O O . ILE A 1 114 ? 17.448 -1.327 -18.598 1.00 94.56 114 ILE A O 1
ATOM 895 N N . GLN A 1 115 ? 19.597 -1.891 -18.904 1.00 96.00 115 GLN A N 1
ATOM 896 C CA . GLN A 1 115 ? 19.672 -2.740 -17.710 1.00 96.00 115 GLN A CA 1
ATOM 897 C C . GLN A 1 115 ? 19.404 -1.942 -16.427 1.00 96.00 115 GLN A C 1
ATOM 899 O O . GLN A 1 115 ? 18.665 -2.397 -15.554 1.00 96.00 115 GLN A O 1
ATOM 904 N N . THR A 1 116 ? 19.951 -0.727 -16.331 1.00 95.75 116 THR A N 1
ATOM 905 C CA . THR A 1 116 ? 19.731 0.162 -15.181 1.00 95.75 116 THR A CA 1
ATOM 906 C C . THR A 1 116 ? 18.264 0.581 -15.075 1.00 95.75 116 THR A C 1
ATOM 908 O O . THR A 1 116 ? 17.699 0.551 -13.982 1.00 95.75 116 THR A O 1
ATOM 911 N N . LEU A 1 117 ? 17.624 0.919 -16.199 1.00 97.19 117 LEU A N 1
ATOM 912 C CA . LEU A 1 117 ? 16.197 1.238 -16.257 1.00 97.19 117 LEU A CA 1
ATOM 913 C C . LEU A 1 117 ? 15.346 0.052 -15.793 1.00 97.19 117 LEU A C 1
ATOM 915 O O . LEU A 1 117 ? 14.476 0.217 -14.936 1.00 97.19 117 LEU A O 1
ATOM 919 N N . ALA A 1 118 ? 15.624 -1.141 -16.326 1.00 97.12 118 ALA A N 1
ATOM 920 C CA . ALA A 1 118 ? 14.911 -2.360 -15.967 1.00 97.12 118 ALA A CA 1
ATOM 921 C C . ALA A 1 118 ? 15.026 -2.652 -14.465 1.00 97.12 118 ALA A C 1
ATOM 923 O O . ALA A 1 118 ? 14.014 -2.911 -13.817 1.00 97.12 118 ALA A O 1
ATOM 924 N N . HIS A 1 119 ? 16.226 -2.533 -13.888 1.00 96.69 119 HIS A N 1
ATOM 925 C CA . HIS A 1 119 ? 16.433 -2.693 -12.449 1.00 96.69 119 HIS A CA 1
ATOM 926 C C . HIS A 1 119 ? 15.648 -1.653 -11.633 1.00 96.69 119 HIS A C 1
ATOM 928 O O . HIS A 1 119 ? 14.862 -2.009 -10.752 1.00 96.69 119 HIS A O 1
ATOM 934 N N . LYS A 1 120 ? 15.803 -0.362 -11.956 1.00 96.50 120 LYS A N 1
ATOM 935 C CA . LYS A 1 120 ? 15.139 0.744 -11.244 1.00 96.50 120 LYS A CA 1
ATOM 936 C C . LYS A 1 120 ? 13.615 0.618 -11.254 1.00 96.50 120 LYS A C 1
ATOM 938 O O . LYS A 1 120 ? 12.962 0.968 -10.268 1.00 96.50 120 LYS A O 1
ATOM 943 N N . TYR A 1 121 ? 13.036 0.127 -12.347 1.00 97.31 121 TYR A N 1
ATOM 944 C CA . TYR A 1 121 ? 11.592 -0.045 -12.464 1.00 97.31 121 TYR A CA 1
ATOM 945 C C . TYR A 1 121 ? 11.110 -1.359 -11.835 1.00 97.31 121 TYR A C 1
ATOM 947 O O . TYR A 1 121 ? 10.322 -1.335 -10.889 1.00 97.31 121 TYR A O 1
ATOM 955 N N . CYS A 1 122 ? 11.595 -2.499 -12.337 1.00 96.19 122 CYS A N 1
ATOM 956 C CA . CYS A 1 122 ? 11.069 -3.821 -11.996 1.00 96.19 122 CYS A CA 1
ATOM 957 C C . CYS A 1 122 ? 11.437 -4.284 -10.585 1.00 96.19 122 CYS A C 1
ATOM 959 O O . CYS A 1 122 ? 10.732 -5.132 -10.042 1.00 96.19 122 CYS A O 1
ATOM 961 N N . VAL A 1 123 ? 12.526 -3.761 -10.012 1.00 95.44 123 VAL A N 1
ATOM 962 C CA . VAL A 1 123 ? 12.999 -4.141 -8.676 1.00 95.44 123 VAL A CA 1
ATOM 963 C C . VAL A 1 123 ? 12.688 -3.032 -7.680 1.00 95.44 123 VAL A C 1
ATOM 965 O O . VAL A 1 123 ? 11.858 -3.219 -6.796 1.00 95.44 123 VAL A O 1
ATOM 968 N N . GLU A 1 124 ? 13.299 -1.856 -7.836 1.00 95.81 124 GLU A N 1
ATOM 969 C CA . GLU A 1 124 ? 13.218 -0.806 -6.811 1.00 95.81 124 GLU A CA 1
ATOM 970 C C . GLU A 1 124 ? 11.827 -0.164 -6.747 1.00 95.81 124 GLU A C 1
ATOM 972 O O . GLU A 1 124 ? 11.157 -0.208 -5.717 1.00 95.81 124 GLU A O 1
ATOM 977 N N . SER A 1 125 ? 11.355 0.408 -7.858 1.00 97.06 1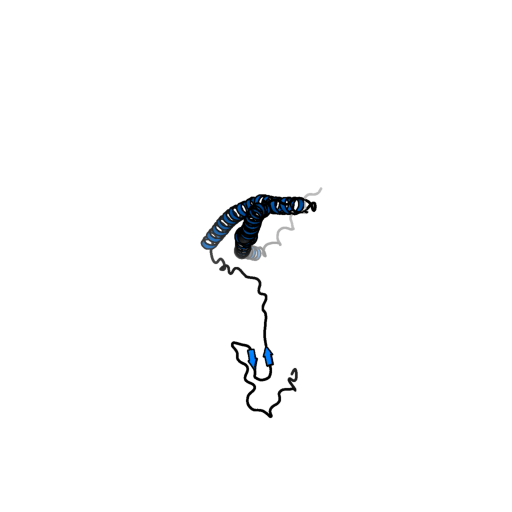25 SER A N 1
ATOM 978 C CA . SER A 1 125 ? 10.077 1.135 -7.881 1.00 97.06 125 SER A CA 1
ATOM 979 C C . SER A 1 125 ? 8.890 0.207 -7.630 1.00 97.06 125 SER A C 1
ATOM 981 O O . SER A 1 125 ? 7.997 0.543 -6.851 1.00 97.06 125 SER A O 1
ATOM 983 N N . LYS A 1 126 ? 8.903 -0.988 -8.233 1.00 95.62 126 LYS A N 1
ATOM 984 C CA . LYS A 1 126 ? 7.901 -2.022 -7.963 1.00 95.62 126 LYS A CA 1
ATOM 985 C C . LYS A 1 126 ? 7.926 -2.470 -6.498 1.00 95.62 126 LYS A C 1
ATOM 987 O O . LYS A 1 126 ? 6.865 -2.543 -5.886 1.00 95.62 126 LYS A O 1
ATOM 992 N N . GLY A 1 127 ? 9.107 -2.691 -5.916 1.00 96.44 127 GLY A N 1
ATOM 993 C CA . GLY A 1 127 ? 9.247 -3.050 -4.503 1.00 96.44 127 GLY A CA 1
ATOM 994 C C . GLY A 1 127 ? 8.669 -1.986 -3.567 1.00 96.44 127 GLY A C 1
ATOM 995 O O . GLY A 1 127 ? 7.841 -2.297 -2.714 1.00 96.44 127 GLY A O 1
ATOM 996 N N . HIS A 1 128 ? 9.007 -0.710 -3.779 1.00 96.50 128 HIS A N 1
ATOM 997 C CA . HIS A 1 128 ? 8.430 0.392 -3.001 1.00 96.50 128 HIS A CA 1
ATOM 998 C C . HIS A 1 128 ? 6.908 0.492 -3.155 1.00 96.50 128 HIS A C 1
ATOM 1000 O O . HIS A 1 128 ? 6.208 0.758 -2.180 1.00 96.50 128 HIS A O 1
ATOM 1006 N N . PHE A 1 129 ? 6.374 0.257 -4.356 1.00 97.00 129 PHE A N 1
ATOM 1007 C CA . PHE A 1 129 ? 4.930 0.241 -4.584 1.00 97.00 129 PHE A CA 1
ATOM 1008 C C . PHE A 1 129 ? 4.230 -0.907 -3.837 1.00 97.00 129 PHE A C 1
ATOM 1010 O O . PHE A 1 129 ? 3.177 -0.701 -3.226 1.00 97.00 129 PHE A O 1
ATOM 1017 N N . GLU A 1 130 ? 4.805 -2.109 -3.860 1.00 95.12 130 GLU A N 1
ATOM 1018 C CA . GLU A 1 130 ? 4.281 -3.264 -3.126 1.00 95.12 130 GLU A CA 1
ATOM 1019 C C . GLU A 1 130 ? 4.313 -3.028 -1.612 1.00 95.12 130 GLU A C 1
ATOM 1021 O O . GLU A 1 130 ? 3.332 -3.308 -0.919 1.00 95.12 130 GLU A O 1
ATOM 1026 N N . ASP A 1 131 ? 5.400 -2.454 -1.097 1.00 95.62 131 ASP A N 1
ATOM 1027 C CA . ASP A 1 131 ? 5.523 -2.092 0.314 1.00 95.62 131 ASP A CA 1
ATOM 1028 C C . ASP A 1 131 ? 4.507 -1.024 0.722 1.00 95.62 131 ASP A C 1
ATOM 1030 O O . ASP A 1 131 ? 3.827 -1.178 1.740 1.00 95.62 131 ASP A O 1
ATOM 1034 N N . LEU A 1 132 ? 4.345 0.027 -0.086 1.00 97.00 132 LEU A N 1
ATOM 1035 C CA . LEU A 1 132 ? 3.337 1.059 0.149 1.00 97.00 132 LEU A CA 1
ATOM 1036 C C . LEU A 1 132 ? 1.924 0.462 0.149 1.00 97.00 132 LEU A C 1
ATOM 1038 O O . LEU A 1 132 ? 1.127 0.758 1.039 1.00 97.00 132 LEU A O 1
ATOM 1042 N N . SER A 1 133 ? 1.632 -0.436 -0.794 1.00 95.00 133 SER A N 1
ATOM 1043 C CA . SER A 1 133 ? 0.343 -1.132 -0.878 1.00 95.00 133 SER A CA 1
ATOM 1044 C C . SER A 1 133 ? 0.053 -1.952 0.381 1.00 95.00 133 SER A C 1
ATOM 1046 O O . SER A 1 133 ? -1.053 -1.873 0.921 1.00 95.00 133 SER A O 1
ATOM 1048 N N . LYS A 1 134 ? 1.046 -2.688 0.898 1.00 94.19 134 LYS A N 1
ATOM 1049 C CA . LYS A 1 134 ? 0.925 -3.448 2.156 1.00 94.19 134 LYS A CA 1
ATOM 1050 C C . LYS A 1 134 ? 0.689 -2.529 3.354 1.00 94.19 134 LYS A C 1
ATOM 1052 O O . LYS A 1 134 ? -0.150 -2.829 4.201 1.00 94.19 134 LYS A O 1
ATOM 1057 N N . ILE A 1 135 ? 1.403 -1.403 3.426 1.00 96.12 135 ILE A N 1
ATOM 1058 C CA . ILE A 1 135 ? 1.226 -0.423 4.505 1.00 96.12 135 ILE A CA 1
ATOM 1059 C C . ILE A 1 135 ? -0.199 0.141 4.484 1.00 96.12 135 ILE A C 1
ATOM 1061 O O . ILE A 1 135 ? -0.858 0.148 5.520 1.00 96.12 135 ILE A O 1
ATOM 1065 N N . ILE A 1 136 ? -0.702 0.546 3.313 1.00 95.19 136 ILE A N 1
ATOM 1066 C CA . ILE A 1 136 ? -2.067 1.073 3.158 1.00 95.19 136 ILE A CA 1
ATOM 1067 C C . ILE A 1 136 ? -3.104 0.035 3.594 1.00 95.19 136 ILE A C 1
ATOM 1069 O O . ILE A 1 136 ? -4.005 0.359 4.366 1.00 95.19 136 ILE A O 1
ATOM 1073 N N . GLN A 1 137 ? -2.971 -1.216 3.144 1.00 94.75 137 GLN A N 1
ATOM 1074 C CA . GLN A 1 137 ? -3.878 -2.297 3.539 1.00 94.75 137 GLN A CA 1
ATOM 1075 C C . GLN A 1 137 ? -3.903 -2.488 5.059 1.00 94.75 137 GLN A C 1
ATOM 1077 O O . GLN A 1 137 ? -4.982 -2.568 5.647 1.00 94.75 137 GLN A O 1
ATOM 1082 N N . LYS A 1 138 ? -2.730 -2.483 5.703 1.00 95.31 138 LYS A N 1
ATOM 1083 C CA . LYS A 1 138 ? -2.629 -2.615 7.158 1.00 95.31 138 LYS A CA 1
ATOM 1084 C C . LYS A 1 138 ? -3.242 -1.420 7.889 1.00 95.31 138 LYS A C 1
ATOM 1086 O O . LYS A 1 138 ? -3.993 -1.623 8.833 1.00 95.31 138 LYS A O 1
ATOM 1091 N N . VAL A 1 139 ? -3.000 -0.189 7.429 1.00 97.06 139 VAL A N 1
ATOM 1092 C CA . VAL A 1 139 ? -3.622 1.021 8.001 1.00 97.06 139 VAL A CA 1
ATOM 1093 C C . VAL A 1 139 ? -5.144 0.952 7.909 1.00 97.06 139 VAL A C 1
ATOM 1095 O O . VAL A 1 139 ? -5.825 1.252 8.887 1.00 97.06 139 VAL A O 1
ATOM 1098 N N . LEU A 1 140 ? -5.691 0.549 6.760 1.00 95.06 140 LEU A N 1
ATOM 1099 C CA . LEU A 1 140 ? -7.138 0.418 6.581 1.00 95.06 140 LEU A CA 1
ATOM 1100 C C . LEU A 1 140 ? -7.735 -0.629 7.528 1.00 95.06 140 LEU A C 1
ATOM 1102 O O . LEU A 1 140 ? -8.765 -0.360 8.143 1.00 95.06 140 LEU A O 1
ATOM 1106 N N . ALA A 1 141 ? -7.075 -1.779 7.682 1.00 95.38 141 ALA A N 1
ATOM 1107 C CA . ALA A 1 141 ? -7.504 -2.820 8.611 1.00 95.38 141 ALA A CA 1
ATOM 1108 C C . ALA A 1 141 ? -7.459 -2.335 10.072 1.00 95.38 141 ALA A C 1
ATOM 1110 O O . ALA A 1 141 ? -8.466 -2.409 10.769 1.00 95.38 141 ALA A O 1
ATOM 1111 N N . CYS A 1 142 ? -6.352 -1.722 10.506 1.00 96.31 142 CYS A N 1
ATOM 1112 C CA . CYS A 1 142 ? -6.223 -1.149 11.850 1.00 96.31 142 CYS A CA 1
ATOM 1113 C C . CYS A 1 142 ? -7.280 -0.073 12.138 1.00 96.31 142 CYS A C 1
ATOM 1115 O O . CYS A 1 142 ? -7.867 -0.052 13.216 1.00 96.31 142 CYS A O 1
ATOM 1117 N N . ARG A 1 143 ? -7.553 0.824 11.178 1.00 96.81 143 ARG A N 1
ATOM 1118 C CA . ARG A 1 143 ? -8.585 1.863 11.335 1.00 96.81 143 ARG A CA 1
ATOM 1119 C C . ARG A 1 143 ? -9.983 1.269 11.444 1.00 96.81 143 ARG A C 1
ATOM 1121 O O . ARG A 1 143 ? -10.799 1.819 12.173 1.00 96.81 143 ARG A O 1
ATOM 1128 N N . LYS A 1 144 ? -10.261 0.179 10.727 1.00 95.44 144 LYS A N 1
ATOM 1129 C CA . LYS A 1 144 ? -11.549 -0.512 10.802 1.00 95.44 144 LYS A CA 1
ATOM 1130 C C . LYS A 1 144 ? -11.799 -1.055 12.211 1.00 95.44 144 LYS A C 1
ATOM 1132 O O . LYS A 1 144 ? -12.857 -0.776 12.762 1.00 95.44 144 LYS A O 1
ATOM 1137 N N . GLU A 1 145 ? -10.819 -1.744 12.795 1.00 96.31 145 GLU A N 1
ATOM 1138 C CA . GLU A 1 145 ? -10.919 -2.268 14.167 1.00 96.31 145 GLU A CA 1
ATOM 1139 C C . GLU A 1 145 ? -11.008 -1.145 15.205 1.00 96.31 145 GLU A C 1
ATOM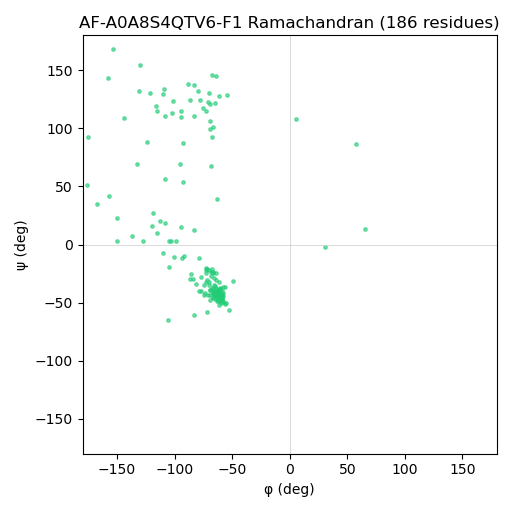 1141 O O . GLU A 1 145 ? -11.837 -1.194 16.109 1.00 96.31 145 GLU A O 1
ATOM 1146 N N . LEU A 1 146 ? -10.232 -0.072 15.026 1.00 96.50 146 LEU A N 1
ATOM 1147 C CA . LEU A 1 146 ? -10.291 1.093 15.909 1.00 96.50 146 LEU A CA 1
ATOM 1148 C C . LEU A 1 146 ? -11.684 1.740 15.930 1.00 96.50 146 LEU A C 1
ATOM 1150 O O . LEU A 1 146 ? -12.208 2.051 16.995 1.00 96.50 146 LEU A O 1
ATOM 1154 N N . VAL A 1 147 ? -12.299 1.911 14.757 1.00 96.31 147 VAL A N 1
ATOM 1155 C CA . VAL A 1 147 ? -13.660 2.456 14.641 1.00 96.31 147 VAL A CA 1
ATOM 1156 C C . VAL A 1 147 ? -14.697 1.498 15.229 1.00 96.31 147 VAL A C 1
ATOM 1158 O O . VAL A 1 147 ? -15.663 1.957 15.836 1.00 96.31 147 VAL A O 1
ATOM 1161 N N . ALA A 1 148 ? -14.516 0.185 15.058 1.00 95.12 148 ALA A N 1
ATOM 1162 C CA . ALA A 1 148 ? -15.406 -0.813 15.642 1.00 95.12 148 ALA A CA 1
ATOM 1163 C C . ALA A 1 148 ? -15.402 -0.739 17.179 1.00 95.12 148 ALA A C 1
ATOM 1165 O O . ALA A 1 148 ? -16.476 -0.675 17.776 1.00 95.12 148 ALA A O 1
ATOM 1166 N N . TYR A 1 149 ? -14.219 -0.644 17.795 1.00 95.81 149 TYR A N 1
ATOM 1167 C CA . TYR A 1 149 ? -14.069 -0.494 19.246 1.00 95.81 149 TYR A CA 1
ATOM 1168 C C . TYR A 1 149 ? -14.645 0.827 19.775 1.00 95.81 149 TYR A C 1
ATOM 1170 O O . TYR A 1 149 ? -15.410 0.843 20.738 1.00 95.81 149 TYR A O 1
ATOM 1178 N N . ASP A 1 150 ? -14.335 1.955 19.126 1.00 94.12 150 ASP A N 1
ATOM 1179 C CA . ASP A 1 150 ? -14.843 3.268 19.555 1.00 94.12 150 ASP A CA 1
ATOM 1180 C C . ASP A 1 150 ? -16.384 3.326 19.491 1.00 94.12 150 ASP A C 1
ATOM 1182 O O . ASP A 1 150 ? -17.040 3.976 20.316 1.00 94.12 150 ASP A O 1
ATOM 1186 N N . ARG A 1 151 ? -16.985 2.604 18.534 1.00 94.12 151 ARG A N 1
ATOM 1187 C CA . ARG A 1 151 ? -18.437 2.453 18.435 1.00 94.12 151 ARG A CA 1
ATOM 1188 C C . ARG A 1 151 ? -19.009 1.599 19.569 1.00 94.12 151 ARG A C 1
ATOM 1190 O O . ARG A 1 151 ? -19.981 2.040 20.179 1.00 94.12 151 ARG A O 1
ATOM 1197 N N . SER A 1 152 ? -18.429 0.432 19.863 1.00 91.62 152 SER A N 1
ATOM 1198 C CA . SER A 1 152 ? -18.930 -0.444 20.934 1.00 91.62 152 SER A CA 1
ATOM 1199 C C . SER A 1 152 ? -18.849 0.225 22.308 1.00 91.62 152 SER A C 1
ATOM 1201 O O . SER A 1 152 ? -19.803 0.145 23.078 1.00 91.62 152 SER A O 1
ATOM 1203 N N . GLN A 1 153 ? -17.777 0.979 22.578 1.00 89.19 153 GLN A N 1
ATOM 1204 C CA . GLN A 1 153 ? -17.644 1.762 23.815 1.00 89.19 153 GLN A CA 1
ATOM 1205 C C . GLN A 1 153 ? -18.723 2.850 23.937 1.00 89.19 153 GLN A C 1
ATOM 1207 O O . GLN A 1 153 ? -19.274 3.084 25.012 1.00 89.19 153 GLN A O 1
ATOM 1212 N N . SER A 1 154 ? -19.068 3.509 22.827 1.00 85.50 154 SER A N 1
ATOM 1213 C CA . SER A 1 154 ? -20.105 4.552 22.808 1.00 85.50 154 SER A CA 1
ATOM 1214 C C . SER A 1 154 ? -21.519 3.997 23.018 1.00 85.50 154 SER A C 1
ATOM 1216 O O . SER A 1 154 ? -22.379 4.693 23.559 1.00 85.50 154 SER A O 1
ATOM 1218 N N . GLU A 1 155 ? -21.785 2.775 22.549 1.00 84.88 155 GLU A N 1
ATOM 1219 C CA . GLU A 1 155 ? -23.062 2.079 22.749 1.00 84.88 155 GLU A CA 1
ATOM 1220 C C . GLU A 1 155 ? -23.217 1.640 24.217 1.00 84.88 155 GLU A C 1
ATOM 1222 O O . GLU A 1 155 ? -24.248 1.939 24.818 1.00 84.88 155 GLU A O 1
ATOM 1227 N N . GLN A 1 156 ? -22.165 1.089 24.836 1.00 76.38 156 GLN A N 1
ATOM 1228 C CA . GLN A 1 156 ? -22.155 0.740 26.267 1.00 76.38 156 GLN A CA 1
ATOM 1229 C C . GLN A 1 156 ? -22.381 1.962 27.170 1.00 76.38 156 GLN A C 1
ATOM 1231 O O . GLN A 1 156 ? -23.243 1.950 28.046 1.00 76.38 156 GLN A O 1
ATOM 1236 N N . HIS A 1 157 ? -21.701 3.077 26.892 1.00 68.31 157 HIS A N 1
ATOM 1237 C CA . HIS A 1 157 ? -21.847 4.294 27.695 1.00 68.31 157 HIS A CA 1
ATOM 1238 C C . HIS A 1 157 ? -23.251 4.929 27.589 1.00 68.31 157 HIS A C 1
ATOM 1240 O O . HIS A 1 157 ? -23.681 5.666 28.481 1.00 68.31 157 HIS A O 1
ATOM 1246 N N . LYS A 1 158 ? -23.993 4.669 26.500 1.00 62.81 158 LYS A N 1
ATOM 1247 C CA . LYS A 1 158 ? -25.403 5.079 26.362 1.00 62.81 158 LYS A CA 1
ATOM 1248 C C . LYS A 1 158 ? -26.338 4.174 27.157 1.00 62.81 158 LYS A C 1
ATOM 1250 O O . LYS A 1 158 ? -27.271 4.689 27.772 1.00 62.81 158 LYS A O 1
ATOM 1255 N N . GLU A 1 159 ? -26.084 2.868 27.159 1.00 58.22 159 GLU A N 1
ATOM 1256 C CA . GLU A 1 159 ? -26.826 1.902 27.972 1.00 58.22 159 GLU A CA 1
ATOM 1257 C C . GLU A 1 159 ? -26.692 2.199 29.465 1.00 58.22 159 GLU A C 1
ATOM 1259 O O . GLU A 1 159 ? -27.705 2.181 30.150 1.00 58.22 159 GLU A O 1
ATOM 1264 N N . ASP A 1 160 ? -25.519 2.618 29.946 1.00 57.84 160 ASP A N 1
ATOM 1265 C CA . ASP A 1 160 ? -25.319 3.017 31.350 1.00 57.84 160 ASP A CA 1
ATOM 1266 C C . ASP A 1 160 ? -26.017 4.337 31.728 1.00 57.84 160 ASP A C 1
ATOM 1268 O O . ASP A 1 160 ? -26.329 4.582 32.896 1.00 57.84 160 ASP A O 1
ATOM 1272 N N . THR A 1 161 ? -26.319 5.196 30.749 1.00 56.53 161 THR A N 1
ATOM 1273 C CA . THR A 1 161 ? -26.995 6.486 30.991 1.00 56.53 161 THR A CA 1
ATOM 1274 C C . THR A 1 161 ? -28.527 6.342 31.029 1.00 56.53 161 THR A C 1
ATOM 1276 O O . THR A 1 161 ? -29.221 7.128 31.678 1.00 56.53 161 THR A O 1
ATOM 1279 N N . LEU A 1 162 ? -29.080 5.318 30.371 1.00 53.16 162 LEU A N 1
ATOM 1280 C CA . LEU A 1 162 ? -30.520 5.036 30.302 1.00 53.16 162 LEU A CA 1
ATOM 1281 C C . LEU A 1 162 ? -31.189 4.531 31.610 1.00 53.16 162 LEU A C 1
ATOM 1283 O O . LEU A 1 162 ? -32.330 4.943 31.851 1.00 53.16 162 LEU A O 1
ATOM 1287 N N . PRO A 1 163 ? -30.566 3.730 32.506 1.00 54.00 163 PRO A N 1
ATOM 1288 C CA . PRO A 1 163 ? -31.218 3.264 33.735 1.00 54.00 163 PRO A CA 1
ATOM 1289 C C . PRO A 1 163 ? -31.494 4.390 34.739 1.00 54.00 163 PRO A C 1
ATOM 1291 O O . PRO A 1 163 ? -32.397 4.266 35.565 1.00 54.00 163 PRO A O 1
ATOM 1294 N N . VAL A 1 164 ? -30.786 5.521 34.643 1.00 53.47 164 VAL A N 1
ATOM 1295 C CA . VAL A 1 164 ? -30.985 6.670 35.541 1.00 53.47 164 VAL A CA 1
ATOM 1296 C C . VAL A 1 164 ? -32.290 7.415 35.232 1.00 53.47 164 VAL A C 1
ATOM 1298 O O . VAL A 1 164 ? -32.947 7.909 36.147 1.00 53.47 164 VAL A O 1
ATOM 1301 N N . TYR A 1 165 ? -32.724 7.458 33.967 1.00 51.69 165 TYR A N 1
ATOM 1302 C CA . TYR A 1 165 ? -33.964 8.150 33.589 1.00 51.69 165 TYR A CA 1
ATOM 1303 C C . TYR A 1 165 ? -35.216 7.278 33.777 1.00 51.69 165 TYR A C 1
ATOM 1305 O O . TYR A 1 165 ? -36.288 7.785 34.109 1.00 51.69 165 TYR A O 1
ATOM 1313 N N . ALA A 1 166 ? -35.083 5.954 33.639 1.00 55.50 166 ALA A N 1
ATOM 1314 C CA . ALA A 1 166 ? -36.183 5.015 33.864 1.00 55.50 166 ALA A CA 1
ATOM 1315 C C . ALA A 1 166 ? -36.643 4.979 35.339 1.00 55.50 166 ALA A C 1
ATOM 1317 O O . ALA A 1 166 ? -37.840 4.881 35.604 1.00 55.50 166 ALA A O 1
ATOM 1318 N N . GLY A 1 167 ? -35.718 5.135 36.296 1.00 52.00 167 GLY A N 1
ATOM 1319 C CA . GLY A 1 167 ? -36.036 5.163 37.732 1.00 52.00 167 GLY A CA 1
ATOM 1320 C C . GLY A 1 167 ? -36.732 6.443 38.222 1.00 52.00 167 GLY A C 1
ATOM 1321 O O . GLY A 1 167 ? -37.392 6.430 39.261 1.00 52.00 167 GLY A O 1
ATOM 1322 N N . LEU A 1 168 ? -36.631 7.551 37.479 1.00 53.69 168 LEU A N 1
ATOM 1323 C CA . LEU A 1 168 ? -37.268 8.826 37.842 1.00 53.69 168 LEU A CA 1
ATOM 1324 C C . LEU A 1 168 ? -38.719 8.928 37.344 1.00 53.69 168 LEU A C 1
ATOM 1326 O O . LEU A 1 168 ? -39.547 9.544 38.010 1.00 53.69 168 LEU A O 1
ATOM 1330 N N . LEU A 1 169 ? -39.054 8.277 36.225 1.00 52.38 169 LEU A N 1
ATOM 1331 C CA . LEU A 1 169 ? -40.415 8.270 35.668 1.00 52.38 169 LEU A CA 1
ATOM 1332 C C . LEU A 1 169 ? -41.410 7.418 36.473 1.00 52.38 169 LEU A C 1
ATOM 1334 O O . LEU A 1 169 ? -42.606 7.676 36.413 1.00 52.38 169 LEU A O 1
ATOM 1338 N N . GLN A 1 170 ? -40.943 6.446 37.262 1.00 45.97 170 GLN A N 1
ATOM 1339 C CA . GLN A 1 170 ? -41.822 5.631 38.115 1.00 45.97 170 GLN A CA 1
ATOM 1340 C C . GLN A 1 170 ? -42.257 6.330 39.414 1.00 45.97 170 GLN A C 1
ATOM 1342 O O . GLN A 1 170 ? -43.171 5.851 40.077 1.00 45.97 170 GLN A O 1
ATOM 1347 N N . ASN A 1 171 ? -41.645 7.464 39.772 1.00 46.41 171 ASN A N 1
ATOM 1348 C CA . ASN A 1 171 ? -41.948 8.193 41.011 1.00 46.41 171 ASN A CA 1
ATOM 1349 C C . ASN A 1 171 ? -42.820 9.445 40.797 1.00 46.41 171 ASN A C 1
ATOM 1351 O O . ASN A 1 171 ? -43.083 10.170 41.752 1.00 46.41 171 ASN A O 1
ATOM 1355 N N . TYR A 1 172 ? -43.265 9.713 39.564 1.00 45.34 172 TYR A N 1
ATOM 1356 C CA . TYR A 1 172 ? -44.013 10.927 39.203 1.00 45.34 172 TYR A CA 1
ATOM 1357 C C . TYR A 1 172 ? -45.480 10.666 38.816 1.00 45.34 172 TYR A C 1
ATOM 1359 O O . TYR A 1 172 ? -46.101 11.504 38.168 1.00 45.34 172 TYR A O 1
ATOM 1367 N N . ASP A 1 173 ? -46.049 9.528 39.224 1.00 45.66 173 ASP A N 1
ATOM 1368 C CA . ASP A 1 173 ? -47.454 9.172 38.964 1.00 45.66 173 ASP A CA 1
ATOM 1369 C C . ASP A 1 173 ? -48.304 9.245 40.245 1.00 45.66 173 ASP A C 1
ATOM 1371 O O . ASP A 1 173 ? -48.904 8.270 40.690 1.00 45.66 173 ASP A O 1
ATOM 1375 N N . GLY A 1 174 ? -48.314 10.405 40.913 1.00 51.44 174 GLY A N 1
ATOM 1376 C CA . GLY A 1 174 ? -49.088 10.516 42.148 1.00 51.44 174 GLY A CA 1
ATOM 1377 C C . GLY A 1 174 ? -49.153 11.875 42.828 1.00 51.44 174 GLY A C 1
ATOM 1378 O O . GLY A 1 174 ? -48.899 11.905 44.020 1.00 51.44 174 GLY A O 1
ATOM 1379 N N . ASP A 1 175 ? -49.501 12.971 42.132 1.00 45.56 175 ASP A N 1
ATOM 1380 C CA . ASP A 1 175 ? -50.219 14.094 42.794 1.00 45.56 175 ASP A CA 1
ATOM 1381 C C . ASP A 1 175 ? -50.828 15.167 41.851 1.00 45.56 175 ASP A C 1
ATOM 1383 O O . ASP A 1 175 ? -50.890 16.356 42.171 1.00 45.56 175 ASP A O 1
ATOM 1387 N N . VAL A 1 176 ? -51.321 14.801 40.662 1.00 45.38 176 VAL A N 1
ATOM 1388 C CA . VAL A 1 176 ? -52.046 15.752 39.786 1.00 45.38 176 VAL A CA 1
ATOM 1389 C C . VAL A 1 176 ? -53.551 15.622 40.016 1.00 45.38 176 VAL A C 1
ATOM 1391 O O . VAL A 1 176 ? -54.281 15.104 39.180 1.00 45.38 176 VAL A O 1
ATOM 1394 N N . THR A 1 177 ? -54.052 16.046 41.178 1.00 42.56 177 THR A N 1
ATOM 1395 C CA . THR A 1 177 ? -55.514 16.246 41.342 1.00 42.56 177 THR A CA 1
ATOM 1396 C C . THR A 1 177 ? -55.940 17.333 42.334 1.00 42.56 177 THR A C 1
ATOM 1398 O O . THR A 1 177 ? -57.138 17.544 42.499 1.00 42.56 177 THR A O 1
ATOM 1401 N N . LYS A 1 178 ? -55.026 18.096 42.955 1.00 42.34 178 LYS A N 1
ATOM 1402 C CA . LYS A 1 178 ? -55.407 19.156 43.921 1.00 42.34 178 LYS A CA 1
ATOM 1403 C C . LYS A 1 178 ? -55.075 20.602 43.527 1.00 42.34 178 LYS A C 1
ATOM 1405 O O . LYS A 1 178 ? -55.265 21.503 44.335 1.00 42.34 178 LYS A O 1
ATOM 1410 N N . GLY A 1 179 ? -54.652 20.860 42.288 1.00 39.97 179 GLY A N 1
ATOM 1411 C CA . GLY A 1 179 ? -54.252 22.206 41.841 1.00 39.97 179 GLY A CA 1
ATOM 1412 C C . GLY A 1 179 ? -55.325 23.068 41.155 1.00 39.97 179 GLY A C 1
ATOM 1413 O O . GLY A 1 179 ? -55.095 24.255 40.947 1.00 39.97 179 GLY A O 1
ATOM 1414 N N . THR A 1 180 ? -56.487 22.524 40.782 1.00 43.56 180 THR A N 1
ATOM 1415 C CA . THR A 1 180 ? -57.386 23.185 39.806 1.00 43.56 180 THR A CA 1
ATOM 1416 C C . THR A 1 180 ? -58.497 24.063 40.404 1.00 43.56 180 THR A C 1
ATOM 1418 O O . THR A 1 180 ? -59.422 24.435 39.692 1.00 43.56 180 THR A O 1
ATOM 1421 N N . MET A 1 181 ? -58.427 24.436 41.687 1.00 44.28 181 MET A N 1
ATOM 1422 C CA . MET A 1 181 ? -59.492 25.200 42.375 1.00 44.28 181 MET A CA 1
ATOM 1423 C C . MET A 1 181 ? -59.054 26.580 42.901 1.00 44.28 181 MET A C 1
ATOM 1425 O O . MET A 1 181 ? -59.629 27.068 43.869 1.00 44.28 181 M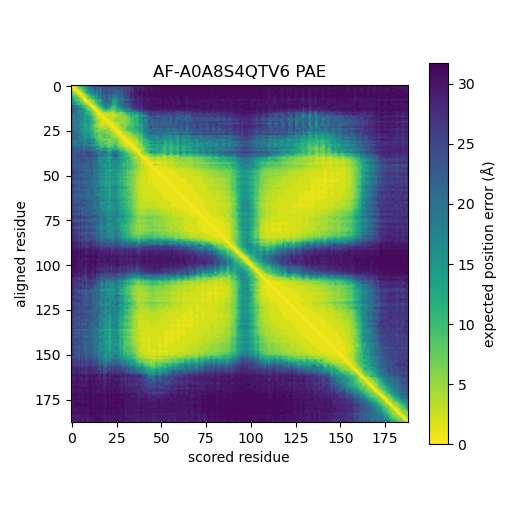ET A O 1
ATOM 1429 N N . LEU A 1 182 ? -58.051 27.235 42.297 1.00 47.34 182 LEU A N 1
ATOM 1430 C CA . LEU A 1 182 ? -57.582 28.550 42.784 1.00 47.34 182 LEU A CA 1
ATOM 1431 C C . LEU A 1 182 ? -57.295 29.622 41.716 1.00 47.34 182 LEU A C 1
ATOM 1433 O O . LEU A 1 182 ? -56.852 30.711 42.063 1.00 47.34 182 LEU A O 1
ATOM 1437 N N . LEU A 1 183 ? -57.613 29.382 40.440 1.00 46.75 183 LEU A N 1
ATOM 1438 C CA . LEU A 1 183 ? -57.384 30.350 39.346 1.00 46.75 183 LEU A CA 1
ATOM 1439 C C . LEU A 1 183 ? -58.667 31.003 38.785 1.00 46.75 183 LEU A C 1
ATOM 1441 O O . LEU A 1 183 ? -58.650 31.554 37.691 1.00 46.75 183 LEU A O 1
ATOM 1445 N N . GLY A 1 184 ? -59.777 30.967 39.532 1.00 48.31 184 GLY A N 1
ATOM 1446 C CA . GLY A 1 184 ? -61.079 31.501 39.102 1.00 48.31 184 GLY A CA 1
ATOM 1447 C C . GLY A 1 184 ? -61.527 32.829 39.731 1.00 48.31 184 GLY A C 1
ATOM 1448 O O . GLY A 1 184 ? -62.639 33.255 39.449 1.00 48.31 184 GLY A O 1
ATOM 1449 N N . TYR A 1 185 ? -60.723 33.483 40.582 1.00 46.28 185 TYR A N 1
ATOM 1450 C CA . TYR A 1 185 ? -61.178 34.651 41.367 1.00 46.28 185 TYR A CA 1
ATOM 1451 C C . TYR A 1 185 ? -60.422 35.969 41.134 1.00 46.28 185 TYR A C 1
ATOM 1453 O O . TYR A 1 185 ? -60.578 36.909 41.907 1.00 46.28 185 TYR A O 1
ATOM 1461 N N . LEU A 1 186 ? -59.650 36.090 40.052 1.00 48.50 186 LEU A N 1
ATOM 1462 C CA . LEU A 1 186 ? -59.011 37.357 39.673 1.00 48.50 186 LEU A CA 1
ATOM 1463 C C . LEU A 1 186 ? -59.211 37.654 38.182 1.00 48.50 186 LEU A C 1
ATOM 1465 O O . LEU A 1 186 ? -58.275 37.637 37.393 1.00 48.50 186 LEU A O 1
ATOM 1469 N N . SER A 1 187 ? -60.454 37.950 37.813 1.00 40.59 187 SER A N 1
ATOM 1470 C CA . SER A 1 187 ? -60.735 38.947 36.779 1.00 40.59 187 SER A CA 1
ATOM 1471 C C . SER A 1 187 ? -62.009 39.676 37.182 1.00 40.59 187 SER A C 1
ATOM 1473 O O . SER A 1 187 ? -63.090 39.087 37.204 1.00 40.59 187 SER A O 1
ATOM 1475 N N . SER A 1 188 ? -61.840 40.938 37.581 1.00 41.84 188 SER A N 1
ATOM 1476 C CA . SER A 1 188 ? -62.879 41.961 37.435 1.00 41.84 188 SER A CA 1
ATOM 1477 C C . SER A 1 188 ? -63.205 42.185 35.961 1.00 41.84 188 SER A C 1
ATOM 1479 O O . SER A 1 188 ? -62.378 41.774 35.109 1.00 41.84 188 SER A O 1
#

pLDDT: mean 76.45, std 20.64, range [36.47, 98.44]

Organism: NCBI:txid348720

InterPro domains:
  IPR045189 E3 ubiquitin ligase UBR4-like [PTHR21725] (6-158)
  IPR056530 E3 ubiquitin-protein ligase UBR4-like domain [PF24079] (29-153)

Radius of gyration: 37.4 Å; Cα contacts (8 Å, |Δi|>4): 81; chains: 1; bounding box: 98×93×90 Å

Foldseek 3Di:
DDPDPPDDDPPDPDQDQDPVFRDTPVDGDDDDDPDDDADDDDADDDPVVLVVLVVLLVVLVVVLVVLVVQLVVLVVVLVVLVVLLVVLVVVPDDPPDDDDDDVPVSVVVNVVSVVVSCCSVVPVNVVSVVSSVVSVNSSVNSVVSSVVVVVVVVVVVVVVVVVVVVVVVVVPPDDPDPDDPPPPPPDD

Nearest PDB structures (foldseek):
  8qbr-assembly1_A  TM=6.372E-01  e=3.259E-01  Nostoc punctiforme
  6xj1-assembly1_B  TM=6.794E-01  e=1.028E+00  Schizosaccharomyces pombe 972h-
  8ilv-assembly1_B  TM=7.975E-01  e=2.123E+00  Homo sapiens
  4ovv-assembly1_B  TM=5.573E-01  e=6.732E-01  Homo sapiens
  6nct-assembly1_B  TM=5.118E-01  e=6.338E-01  Homo sapiens

Solvent-accessible surface area (backbone atoms only — not comparable to full-atom values): 11752 Å² total; per-residue (Å²): 134,82,85,77,82,85,81,73,78,84,89,64,92,77,89,55,69,41,89,90,67,38,42,32,98,90,47,73,58,84,83,85,83,89,75,80,89,74,62,88,67,81,79,59,89,47,71,67,53,46,52,52,50,54,52,48,44,51,56,43,50,58,48,37,52,55,39,50,49,54,42,58,62,44,50,64,55,49,52,51,42,53,47,58,54,50,54,56,60,64,72,65,61,78,72,96,78,74,93,68,96,57,67,63,64,57,53,54,51,51,52,52,45,52,51,50,41,50,44,49,45,71,47,52,42,44,46,36,50,53,52,40,52,52,43,52,48,42,42,54,41,51,51,50,40,52,52,50,41,58,48,53,54,55,52,52,58,49,60,70,56,49,62,65,58,60,65,55,64,74,75,70,83,80,78,94,81,82,77,88,86,75,87,85,84,84,75,134

Mean predicted aligned error: 16.68 Å

Sequence (188 aa):
AALTLRAINYDEKDPFLCHACGFCKYAKFDYTLLARPCCAVDTIENDEERKKMVQTIGTLLDKADRVYRQLSMNKPVLESLVHKITEHRIEGRPDENSNGGSGAFGGAHINRVIQTLAHKYCVESKGHFEDLSKIIQKVLACRKELVAYDRSQSEQHKEDTLPVYAGLLQNYDGDVTKGTMLLGYLSS

Secondary structure (DSSP, 8-state):
----------SSS-----TTT-EETTEE------PPP----PPP-SHHHHHHHHHHHHHHHHHHHHHHHHHHHHHHHHHHHHHHHHHHHHHT---TT---S-HHHHHHHHHHHHHHHHHIIIIIIHHHHHHHHHHHHHHHHHHHHHHHHHHHHHHHHHHHHHHHHHHHHTT-SS-TTSSSSSSSS---